Protein AF-A0A7W1GS05-F1 (afdb_monomer_lite)

Foldseek 3Di:
DPDPVVVLVVLLVCLVPDQLQRLLQCLQVDDLVSVLSSQLSLVPDDVVRSLSNLLSNLNSHPDLQSLLSNLQRDALVSLLSVLVCVLVVSHPLVSNQSSLNNHDLVSVLVNLLVDDPSSLVSLLVCQAPDSSVVSLVVLLVVLVVLVVVLVVLLVVLLVVLVPDDLAPDAPVVVVVSVVSLVVSLVSLVSLLSSLVSSLSSNVSYPCPVSNVSSVCSNVSSVCCNPAASRDLQDPVGDTHHSNNSNLCSLQCLQAPPDPPPPPDDRFDQAAFVLSVVVSQVQDALVSLVVLCLCVVDDDPCSLFDDPVPDDPVVRVVSNVVSVVSSLVSCVLLQNGGNNSCSVLVPRHSNHSSVSCVVVVVSSD

Secondary structure (DSSP, 8-state):
---HHHHHHHHHHHHHHS-HHHHHHHGGGS-HHHHHHHHHHGGGS-HHHHHHHHHHHHHH---HHHHHHHHTT--HHHHHHHHHHHHTTSS-GGGHHHHHHHS-HHHHHHHHHH--HHHHHHHHHHTTSHHHHHHHHHHHHHHHHHHHHHHHHHHHHHHHHHT--TTT--HHHHHHHHHHHHHHHHHHHHHHHHHHHHHHHHTTSS-HHHHHHHHHHHHHHHHIIIIII--SS-TTS---HHHHHHHHHHHTTTS-S-TTSTT-PPPPTTSBHHHHHHTTT--SHHHHHHTTS-TT--SSGGGS--TTTS-HHHHHHHHHHHHHHHHHHHHHTT--BHHHHHHTT--SHHHHHHHHHHTGGGG-

pLDDT: mean 89.29, std 9.9, range [38.06, 97.06]

Radius of gyration: 33.0 Å; chains: 1; bounding box: 77×41×94 Å

Structure (mmCIF, N/CA/C/O backbone):
data_AF-A0A7W1GS05-F1
#
_entry.id   AF-A0A7W1GS05-F1
#
loop_
_atom_site.group_PDB
_atom_site.id
_atom_site.type_symbol
_atom_site.label_atom_id
_atom_site.label_alt_id
_atom_site.label_comp_id
_atom_site.label_asym_id
_atom_site.label_entity_id
_atom_site.label_seq_id
_atom_site.pdbx_PDB_ins_code
_atom_site.Cartn_x
_atom_site.Cartn_y
_atom_site.Cartn_z
_atom_site.occupancy
_atom_site.B_iso_or_equiv
_atom_site.auth_seq_id
_atom_site.auth_comp_id
_atom_site.auth_asym_id
_atom_site.auth_atom_id
_atom_site.pdbx_PDB_model_num
ATOM 1 N N . MET A 1 1 ? -42.941 -26.311 16.445 1.00 40.88 1 MET A N 1
ATOM 2 C CA . MET A 1 1 ? -41.683 -25.704 15.972 1.00 40.88 1 MET A CA 1
ATOM 3 C C . MET A 1 1 ? -42.074 -24.434 15.251 1.00 40.88 1 MET A C 1
ATOM 5 O O . MET A 1 1 ? -42.682 -24.539 14.197 1.00 40.88 1 MET A O 1
ATOM 9 N N . LEU A 1 2 ? -41.873 -23.274 15.877 1.00 38.06 2 LEU A N 1
ATOM 10 C CA . LEU A 1 2 ? -41.990 -21.992 15.179 1.00 38.06 2 LEU A CA 1
ATOM 11 C C . LEU A 1 2 ? -40.810 -21.898 14.209 1.00 38.06 2 LEU A C 1
ATOM 13 O O . LEU A 1 2 ? -39.684 -22.236 14.575 1.00 38.06 2 LEU A O 1
ATOM 17 N N . ASP A 1 3 ? -41.105 -21.546 12.965 1.00 44.34 3 ASP A N 1
ATOM 18 C CA . ASP A 1 3 ? -40.141 -21.469 11.877 1.00 44.34 3 ASP A CA 1
ATOM 19 C C . ASP A 1 3 ? -39.199 -20.281 12.140 1.00 44.34 3 ASP A C 1
ATOM 21 O O . ASP A 1 3 ? -39.627 -19.126 12.179 1.00 44.34 3 ASP A O 1
ATOM 25 N N . PHE A 1 4 ? -37.917 -20.562 12.394 1.00 46.78 4 PHE A N 1
ATOM 26 C CA . PHE A 1 4 ? -36.903 -19.552 12.730 1.00 46.78 4 PHE A CA 1
ATOM 27 C C . PHE A 1 4 ? -36.792 -18.453 11.658 1.00 46.78 4 PHE A C 1
ATOM 29 O O . PHE A 1 4 ? -36.410 -17.329 11.975 1.00 46.78 4 PHE A O 1
ATOM 36 N N . SER A 1 5 ? -37.158 -18.755 10.408 1.00 59.12 5 SER A N 1
ATOM 37 C CA . SER A 1 5 ? -37.198 -17.774 9.320 1.00 59.12 5 SER A CA 1
ATOM 38 C C . SER A 1 5 ? -38.282 -16.708 9.543 1.00 59.12 5 SER A C 1
ATOM 40 O O . SER A 1 5 ? -37.992 -15.514 9.488 1.00 59.12 5 SER A O 1
ATOM 42 N N . THR A 1 6 ? -39.496 -17.120 9.923 1.00 60.94 6 THR A N 1
ATOM 43 C CA . THR A 1 6 ? -40.622 -16.208 10.197 1.00 60.94 6 THR A CA 1
ATOM 44 C C . THR A 1 6 ? -40.408 -15.322 11.429 1.00 60.94 6 THR A C 1
ATOM 46 O O . THR A 1 6 ? -40.732 -14.137 11.390 1.00 60.94 6 THR A O 1
ATOM 49 N N . MET A 1 7 ? -39.779 -15.836 12.498 1.00 60.41 7 MET A N 1
ATOM 50 C CA . MET A 1 7 ? -39.444 -15.018 13.679 1.00 60.41 7 MET A CA 1
ATOM 51 C C . MET A 1 7 ? -38.427 -13.911 13.364 1.00 60.41 7 MET A C 1
ATOM 53 O O . MET A 1 7 ? -38.485 -12.831 13.960 1.00 60.41 7 MET A O 1
ATOM 57 N N . ASN A 1 8 ? -37.505 -14.159 12.430 1.00 76.94 8 ASN A N 1
ATOM 58 C CA . ASN A 1 8 ? -36.523 -13.163 12.013 1.00 76.94 8 ASN A CA 1
ATOM 59 C C . ASN A 1 8 ? -37.187 -12.025 11.228 1.00 76.94 8 ASN A C 1
ATOM 61 O O . ASN A 1 8 ? -36.912 -10.860 11.510 1.00 76.94 8 ASN A O 1
ATOM 65 N N . GLU A 1 9 ? -38.102 -12.342 10.309 1.00 79.69 9 GLU A N 1
ATOM 66 C CA . GLU A 1 9 ? -38.838 -11.339 9.529 1.00 79.69 9 GLU A CA 1
ATOM 67 C C . GLU A 1 9 ? -39.747 -10.470 10.409 1.00 79.69 9 GLU A C 1
ATOM 69 O O . GLU A 1 9 ? -39.720 -9.243 10.302 1.00 79.69 9 GLU A O 1
ATOM 74 N N . GLU A 1 10 ? -40.504 -11.070 11.332 1.00 82.75 10 GLU A N 1
ATOM 75 C CA . GLU A 1 10 ? -41.378 -10.321 12.247 1.00 82.75 10 GLU A CA 1
ATOM 76 C C . GLU A 1 10 ? -40.585 -9.367 13.148 1.00 82.75 10 GLU A C 1
ATOM 78 O O . GLU A 1 10 ? -40.978 -8.212 13.343 1.00 82.75 10 GLU A O 1
ATOM 83 N N . THR A 1 11 ? -39.430 -9.819 13.644 1.00 82.31 11 THR A N 1
ATOM 84 C CA . THR A 1 11 ? -38.542 -8.998 14.475 1.00 82.31 11 THR A CA 1
ATOM 85 C C . THR A 1 11 ? -37.950 -7.842 13.665 1.00 82.31 11 THR A C 1
ATOM 87 O O . THR A 1 11 ? -37.976 -6.699 14.117 1.00 82.31 11 THR A O 1
ATOM 90 N N . GLN A 1 12 ? -37.486 -8.086 12.435 1.00 81.25 12 GLN A N 1
ATOM 91 C CA . GLN A 1 12 ? -36.992 -7.019 11.556 1.00 81.25 12 GLN A CA 1
ATOM 92 C C . GLN A 1 12 ? -38.078 -5.982 11.243 1.00 81.25 12 GLN A C 1
ATOM 94 O O . GLN A 1 12 ? -37.839 -4.777 11.338 1.00 81.25 12 GLN A O 1
ATOM 99 N N . ILE A 1 13 ? -39.295 -6.434 10.923 1.00 83.44 13 ILE A N 1
ATOM 100 C CA . ILE A 1 13 ? -40.441 -5.553 10.668 1.00 83.44 13 ILE A CA 1
ATOM 101 C C . ILE A 1 13 ? -40.753 -4.705 11.905 1.00 83.44 13 ILE A C 1
ATOM 103 O O . ILE A 1 13 ? -41.024 -3.509 11.772 1.00 83.44 13 ILE A O 1
ATOM 107 N N . PHE A 1 14 ? -40.695 -5.296 13.100 1.00 86.38 14 PHE A N 1
ATOM 108 C CA . PHE A 1 14 ? -40.904 -4.579 14.352 1.00 86.38 14 PHE A CA 1
ATOM 109 C C . PHE A 1 14 ? -39.859 -3.473 14.566 1.00 86.38 14 PHE A C 1
ATOM 111 O O . PHE A 1 14 ? -40.243 -2.326 14.802 1.00 86.38 14 PHE A O 1
ATOM 118 N N . PHE A 1 15 ? -38.560 -3.763 14.431 1.00 84.62 15 PHE A N 1
ATOM 119 C CA . PHE A 1 15 ? -37.498 -2.758 14.602 1.00 84.62 15 PHE A CA 1
ATOM 120 C C . PHE A 1 15 ? -37.576 -1.639 13.551 1.00 84.62 15 PHE A C 1
ATOM 122 O O . PHE A 1 15 ? -37.374 -0.462 13.864 1.00 84.62 15 PHE A O 1
ATOM 129 N N . ASN A 1 16 ? -37.959 -1.975 12.318 1.00 83.00 16 ASN A N 1
ATOM 130 C CA . ASN A 1 16 ? -38.135 -0.992 11.251 1.00 83.00 16 ASN A CA 1
ATOM 131 C C . ASN A 1 16 ? -39.347 -0.078 11.483 1.00 83.00 16 ASN A C 1
ATOM 133 O O . ASN A 1 16 ? -39.275 1.107 11.180 1.00 83.00 16 ASN A O 1
ATOM 137 N N . LYS A 1 17 ? -40.443 -0.585 12.061 1.00 87.00 17 LYS A N 1
ATOM 138 C CA . LYS A 1 17 ? -41.665 0.205 12.305 1.00 87.00 17 LYS A CA 1
ATOM 139 C C . LYS A 1 17 ? -41.691 0.937 13.647 1.00 87.00 17 LYS A C 1
ATOM 141 O O . LYS A 1 17 ? -42.447 1.895 13.790 1.00 87.00 17 LYS A O 1
ATOM 146 N N . SER A 1 18 ? -40.917 0.482 14.627 1.00 89.06 18 SER A N 1
ATOM 147 C CA . SER A 1 18 ? -40.897 1.075 15.968 1.00 89.06 18 SER A CA 1
ATOM 148 C C . SER A 1 18 ? -40.191 2.427 15.975 1.00 89.06 18 SER A C 1
ATOM 150 O O . SER A 1 18 ? -39.240 2.635 15.225 1.00 89.06 18 SER A O 1
ATOM 152 N N . THR A 1 19 ? -40.618 3.343 16.843 1.00 91.19 19 THR A N 1
ATOM 153 C CA . THR A 1 19 ? -39.896 4.598 17.102 1.00 91.19 19 THR A CA 1
ATOM 154 C C . THR A 1 19 ? -38.741 4.377 18.081 1.00 91.19 19 THR A C 1
ATOM 156 O O . THR A 1 19 ? -38.748 3.416 18.854 1.00 91.19 19 THR A O 1
ATOM 159 N N . SER A 1 20 ? -37.763 5.287 18.110 1.00 91.38 20 SER A N 1
ATOM 160 C CA . SER A 1 20 ? -36.639 5.226 19.058 1.00 91.38 20 SER A CA 1
ATOM 161 C C . SER A 1 20 ? -37.114 5.143 20.518 1.00 91.38 20 SER A C 1
ATOM 163 O O . SER A 1 20 ? -36.639 4.309 21.281 1.00 91.38 20 SER A O 1
ATOM 165 N N . GLU A 1 21 ? -38.135 5.919 20.892 1.00 91.00 21 GLU A N 1
ATOM 166 C CA . GLU A 1 21 ? -38.727 5.883 22.239 1.00 91.00 21 GLU A CA 1
ATOM 167 C C . GLU A 1 21 ? -39.407 4.548 22.577 1.00 91.00 21 GLU A C 1
ATOM 169 O O . GLU A 1 21 ? -39.368 4.098 23.724 1.00 91.00 21 GLU A O 1
ATOM 174 N N . GLN A 1 22 ? -40.034 3.895 21.594 1.00 91.44 22 GLN A N 1
ATOM 175 C CA . GLN A 1 22 ? -40.614 2.564 21.791 1.00 91.44 22 GLN A CA 1
ATOM 176 C C . GLN A 1 22 ? -39.514 1.525 22.014 1.00 91.44 22 GLN A C 1
ATOM 178 O O . GLN A 1 22 ? -39.601 0.741 22.959 1.00 91.44 22 GLN A O 1
ATOM 183 N N . LEU A 1 23 ? -38.456 1.561 21.199 1.00 91.69 23 LEU A N 1
ATOM 184 C CA . LEU A 1 23 ? -37.320 0.649 21.335 1.00 91.69 23 LEU A CA 1
ATOM 185 C C . LEU A 1 23 ? -36.630 0.814 22.693 1.00 91.69 23 LEU A C 1
ATOM 187 O O . LEU A 1 23 ? -36.450 -0.179 23.394 1.00 91.69 23 LEU A O 1
ATOM 191 N N . LYS A 1 24 ? -36.358 2.053 23.121 1.00 91.81 24 LYS A N 1
ATOM 192 C CA . LYS A 1 24 ? -35.740 2.351 24.424 1.00 91.81 24 LYS A CA 1
ATOM 193 C C . LYS A 1 24 ? -36.482 1.716 25.601 1.00 91.81 24 LYS A C 1
ATOM 195 O O . LYS A 1 24 ? -35.854 1.233 26.534 1.00 91.81 24 LYS A O 1
ATOM 200 N N . LYS A 1 25 ? -37.818 1.701 25.567 1.00 90.81 25 LYS A N 1
ATOM 201 C CA . LYS A 1 25 ? -38.644 1.155 26.658 1.00 90.81 25 LYS A CA 1
ATOM 202 C C . LYS A 1 25 ? -38.772 -0.363 26.629 1.00 90.81 25 LYS A C 1
ATOM 204 O O . LYS A 1 25 ? -38.950 -0.970 27.678 1.00 90.81 25 LYS A O 1
ATOM 209 N N . MET A 1 26 ? -38.761 -0.969 25.444 1.00 89.50 26 MET A N 1
ATOM 210 C CA . MET A 1 26 ? -39.080 -2.390 25.291 1.00 89.50 26 MET A CA 1
ATOM 211 C C . MET A 1 26 ? -37.844 -3.287 25.343 1.00 89.50 26 MET A C 1
ATOM 213 O O . MET A 1 26 ? -37.953 -4.448 25.740 1.00 89.50 26 MET A O 1
ATOM 217 N N . VAL A 1 27 ? -36.674 -2.767 24.969 1.00 90.12 27 VAL A N 1
ATOM 218 C CA . VAL A 1 27 ? -35.481 -3.587 24.732 1.00 90.12 27 VAL A CA 1
ATOM 219 C C . VAL A 1 27 ? -34.939 -4.274 25.990 1.00 90.12 27 VAL A C 1
ATOM 221 O O . VAL A 1 27 ? -34.429 -5.385 25.895 1.00 90.12 27 VAL A O 1
ATOM 224 N N . SER A 1 28 ? -35.133 -3.688 27.176 1.00 86.44 28 SER A N 1
ATOM 225 C CA . SER A 1 28 ? -34.763 -4.301 28.463 1.00 86.44 28 SER A CA 1
ATOM 226 C C . SER A 1 28 ? -35.492 -5.623 28.729 1.00 86.44 28 SER A C 1
ATOM 228 O O . SER A 1 28 ? -34.970 -6.499 29.416 1.00 86.44 28 SER A O 1
ATOM 230 N N . SER A 1 29 ? -36.687 -5.787 28.155 1.00 87.62 29 SER A N 1
ATOM 231 C CA . SER A 1 29 ? -37.511 -6.996 28.268 1.00 87.62 29 SER A CA 1
ATOM 232 C C . SER A 1 29 ? -37.349 -7.971 27.096 1.00 87.62 29 SER A C 1
ATOM 234 O O . SER A 1 29 ? -37.923 -9.060 27.122 1.00 87.62 29 SER A O 1
ATOM 236 N N . MET A 1 30 ? -36.579 -7.603 26.065 1.00 88.88 30 MET A N 1
ATOM 237 C CA . MET A 1 30 ? -36.414 -8.425 24.866 1.00 88.88 30 MET A CA 1
ATOM 238 C C . MET A 1 30 ? -35.386 -9.548 25.071 1.00 88.88 30 MET A C 1
ATOM 240 O O . MET A 1 30 ? -34.335 -9.337 25.684 1.00 88.88 30 MET A O 1
ATOM 244 N N . PRO A 1 31 ? -35.633 -10.747 24.510 1.00 88.81 31 PRO A N 1
ATOM 245 C CA . PRO A 1 31 ? -34.625 -11.792 24.413 1.00 88.81 31 PRO A CA 1
ATOM 246 C C . PRO A 1 31 ? -33.395 -11.323 23.617 1.00 88.81 31 PRO A C 1
ATOM 248 O O . PRO A 1 31 ? -33.559 -10.651 22.594 1.00 88.81 31 PRO A O 1
ATOM 251 N N . PRO A 1 32 ? -32.171 -11.740 23.994 1.00 86.50 32 PRO A N 1
ATOM 252 C CA . PRO A 1 32 ? -30.946 -11.296 23.326 1.00 86.50 32 PRO A CA 1
ATOM 253 C C . PRO A 1 32 ? -30.916 -11.544 21.808 1.00 86.50 32 PRO A C 1
ATOM 255 O O . PRO A 1 32 ? -30.428 -10.701 21.059 1.00 86.50 32 PRO A O 1
ATOM 258 N N . GLU A 1 33 ? -31.493 -12.655 21.337 1.00 87.44 33 GLU A N 1
ATOM 259 C CA . GLU A 1 33 ? -31.570 -12.965 19.901 1.00 87.44 33 GLU A CA 1
ATOM 260 C C . GLU A 1 33 ? -32.439 -11.969 19.117 1.00 87.44 33 GLU A C 1
ATOM 262 O O . GLU A 1 33 ? -32.110 -11.632 17.983 1.00 87.44 33 GLU A O 1
ATOM 267 N N . GLN A 1 34 ? -33.512 -11.436 19.714 1.00 89.44 34 GLN A N 1
ATOM 268 C CA . GLN A 1 34 ? -34.347 -10.429 19.047 1.00 89.44 34 GLN A CA 1
ATOM 269 C C . GLN A 1 34 ? -33.612 -9.095 18.916 1.00 89.44 34 GLN A C 1
ATOM 271 O O . GLN A 1 34 ? -33.684 -8.447 17.872 1.00 89.44 34 GLN A O 1
ATOM 276 N N . ILE A 1 35 ? -32.860 -8.713 19.952 1.00 88.94 35 ILE A N 1
ATOM 277 C CA . ILE A 1 35 ? -32.065 -7.483 19.935 1.00 88.94 35 ILE A CA 1
ATOM 278 C C . ILE A 1 35 ? -30.970 -7.583 18.872 1.00 88.94 35 ILE A C 1
ATOM 280 O O . ILE A 1 35 ? -30.805 -6.663 18.078 1.00 88.94 35 ILE A O 1
ATOM 284 N N . LYS A 1 36 ? -30.287 -8.730 18.786 1.00 89.19 36 LYS A N 1
ATOM 285 C CA . LYS A 1 36 ? -29.311 -9.025 17.730 1.00 89.19 36 LYS A CA 1
ATOM 286 C C . LYS A 1 36 ? -29.896 -8.832 16.329 1.00 89.19 36 LYS A C 1
ATOM 288 O O . LYS A 1 36 ? -29.298 -8.132 15.517 1.00 89.19 36 LYS A O 1
ATOM 293 N N . ILE A 1 37 ? -31.056 -9.431 16.043 1.00 87.69 37 ILE A N 1
ATOM 294 C CA . ILE A 1 37 ? -31.722 -9.287 14.737 1.00 87.69 37 ILE A CA 1
ATOM 295 C C . ILE A 1 37 ? -32.024 -7.811 14.451 1.00 87.69 37 ILE A C 1
ATOM 297 O O . ILE A 1 37 ? -31.797 -7.348 13.334 1.00 87.69 37 ILE A O 1
ATOM 301 N N . GLY A 1 38 ? -32.477 -7.069 15.464 1.00 87.19 38 GLY A N 1
ATOM 302 C CA . GLY A 1 38 ? -32.697 -5.629 15.378 1.00 87.19 38 GLY A CA 1
ATOM 303 C C . GLY A 1 38 ? -31.430 -4.849 15.023 1.00 87.19 38 GLY A C 1
ATOM 304 O O . GLY A 1 38 ? -31.442 -4.075 14.072 1.00 87.19 38 GLY A O 1
ATOM 305 N N . ILE A 1 39 ? -30.320 -5.089 15.725 1.00 89.50 39 ILE A N 1
ATOM 306 C CA . ILE A 1 39 ? -29.030 -4.420 15.478 1.00 89.50 39 ILE A CA 1
ATOM 307 C C . ILE A 1 39 ? -28.526 -4.675 14.054 1.00 89.50 39 ILE A C 1
ATOM 309 O O . ILE A 1 39 ? -28.093 -3.738 13.383 1.00 89.50 39 ILE A O 1
ATOM 313 N N . ILE A 1 40 ? -28.639 -5.913 13.566 1.00 87.38 40 ILE A N 1
ATOM 314 C CA . ILE A 1 40 ? -28.261 -6.271 12.191 1.00 87.38 40 ILE A CA 1
ATOM 315 C C . ILE A 1 40 ? -29.180 -5.571 11.179 1.00 87.38 40 ILE A C 1
ATOM 317 O O . ILE A 1 40 ? -28.709 -5.059 10.167 1.00 87.38 40 ILE A O 1
ATOM 321 N N . ALA A 1 41 ? -30.486 -5.486 11.450 1.00 85.88 41 ALA A N 1
ATOM 322 C CA . ALA A 1 41 ? -31.434 -4.810 10.563 1.00 85.88 41 ALA A CA 1
ATOM 323 C C . ALA A 1 41 ? -31.114 -3.315 10.386 1.00 85.88 41 ALA A C 1
ATOM 325 O O . ALA A 1 41 ? -31.240 -2.783 9.282 1.00 85.88 41 ALA A O 1
ATOM 326 N N . LEU A 1 42 ? -30.640 -2.655 11.448 1.00 86.88 42 LEU A N 1
ATOM 327 C CA . LEU A 1 42 ? -30.260 -1.239 11.421 1.00 86.88 42 LEU A CA 1
ATOM 328 C C . LEU A 1 42 ? -29.011 -0.948 10.571 1.00 86.88 42 LEU A C 1
ATOM 330 O O . LEU A 1 42 ? -28.758 0.212 10.264 1.00 86.88 42 LEU A O 1
ATOM 334 N N . GLN A 1 43 ? -28.245 -1.961 10.154 1.00 84.19 43 GLN A N 1
ATOM 335 C CA . GLN A 1 43 ? -27.077 -1.763 9.281 1.00 84.19 43 GLN A CA 1
ATOM 336 C C . GLN A 1 43 ? -27.467 -1.342 7.858 1.00 84.19 43 GLN A C 1
ATOM 338 O O . GLN A 1 43 ? -26.698 -0.658 7.191 1.00 84.19 43 GLN A O 1
ATOM 343 N N . ASN A 1 44 ? -28.664 -1.726 7.401 1.00 76.12 44 ASN A N 1
ATOM 344 C CA . ASN A 1 44 ? -29.125 -1.521 6.023 1.00 76.12 44 ASN A CA 1
ATOM 345 C C . ASN A 1 44 ? -30.229 -0.452 5.902 1.00 76.12 44 ASN A C 1
ATOM 347 O O . ASN A 1 44 ? -30.821 -0.288 4.834 1.00 76.12 44 ASN A O 1
ATOM 351 N N . GLY A 1 45 ? -30.564 0.228 7.002 1.00 73.12 45 GLY A N 1
ATOM 352 C CA . GLY A 1 45 ? -31.662 1.192 7.066 1.00 73.12 45 GLY A CA 1
ATOM 353 C C . GLY A 1 45 ? -31.281 2.610 6.626 1.00 73.12 45 GLY A C 1
ATOM 354 O O . GLY A 1 45 ? -30.145 2.904 6.261 1.00 73.12 45 GLY A O 1
ATOM 355 N N . ASN A 1 46 ? -32.248 3.532 6.696 1.00 81.38 46 ASN A N 1
ATOM 356 C CA . ASN A 1 46 ? -31.974 4.965 6.555 1.00 81.38 46 ASN A CA 1
ATOM 357 C C . ASN A 1 46 ? -31.001 5.410 7.660 1.00 81.38 46 ASN A C 1
ATOM 359 O O . ASN A 1 46 ? -31.269 5.150 8.833 1.00 81.38 46 ASN A O 1
ATOM 363 N N . ILE A 1 47 ? -29.908 6.088 7.295 1.00 82.62 47 ILE A N 1
ATOM 364 C CA . ILE A 1 47 ? -28.802 6.427 8.206 1.00 82.62 47 ILE A CA 1
ATOM 365 C C . ILE A 1 47 ? -29.292 7.172 9.459 1.00 82.62 47 ILE A C 1
ATOM 367 O O . ILE A 1 47 ? -29.032 6.724 10.570 1.00 82.62 47 ILE A O 1
ATOM 371 N N . GLN A 1 48 ? -30.052 8.263 9.312 1.00 85.38 48 GLN A N 1
ATOM 372 C CA . GLN A 1 48 ? -30.469 9.090 10.458 1.00 85.38 48 GLN A CA 1
ATOM 373 C C . GLN A 1 48 ? -31.409 8.347 11.413 1.00 85.38 48 GLN A C 1
ATOM 375 O O . GLN A 1 48 ? -31.262 8.411 12.639 1.00 85.38 48 GLN A O 1
ATOM 380 N N . GLU A 1 49 ? -32.384 7.636 10.849 1.00 87.06 49 GLU A N 1
ATOM 381 C CA . GLU A 1 49 ? -33.346 6.867 11.633 1.00 87.06 49 GLU A CA 1
ATOM 382 C C . GLU A 1 49 ? -32.657 5.693 12.339 1.00 87.06 49 GLU A C 1
ATOM 384 O O . GLU A 1 49 ? -32.896 5.453 13.523 1.00 87.06 49 GLU A O 1
ATOM 389 N N . SER A 1 50 ? -31.749 5.007 11.643 1.00 89.06 50 SER A N 1
ATOM 390 C CA . SER A 1 50 ? -31.021 3.855 12.178 1.00 89.06 50 SER A CA 1
ATOM 391 C C . SER A 1 50 ? -30.079 4.253 13.309 1.00 89.06 50 SER A C 1
ATOM 393 O O . SER A 1 50 ? -30.056 3.574 14.334 1.00 89.06 50 SER A O 1
ATOM 395 N N . THR A 1 51 ? -29.389 5.390 13.182 1.00 91.00 51 THR A N 1
ATOM 396 C CA . THR A 1 51 ? -28.566 5.971 14.253 1.00 91.00 51 THR A CA 1
ATOM 397 C C . THR A 1 51 ? -29.397 6.247 15.503 1.00 91.00 51 THR A C 1
ATOM 399 O O . THR A 1 51 ? -29.061 5.790 16.595 1.00 91.00 51 THR A O 1
ATOM 402 N N . SER A 1 52 ? -30.533 6.930 15.346 1.00 91.69 52 SER A N 1
ATOM 403 C CA . SER A 1 52 ? -31.406 7.273 16.475 1.00 91.69 52 SER A CA 1
ATOM 404 C C . SER A 1 52 ? -31.970 6.029 17.172 1.00 91.69 52 SER A C 1
ATOM 406 O O . SER A 1 52 ? -32.101 6.003 18.396 1.00 91.69 52 SER A O 1
ATOM 408 N N . LYS A 1 53 ? -32.292 4.981 16.404 1.00 93.56 53 LYS A N 1
ATOM 409 C CA . LYS A 1 53 ? -32.765 3.694 16.932 1.00 93.56 53 LYS A CA 1
ATOM 410 C C . LYS A 1 53 ? -31.662 2.925 17.651 1.00 93.56 53 LYS A C 1
ATOM 412 O O . LYS A 1 53 ? -31.918 2.392 18.726 1.00 93.56 53 LYS A O 1
ATOM 417 N N . LEU A 1 54 ? -30.451 2.899 17.098 1.00 94.44 54 LEU A N 1
ATOM 418 C CA . LEU A 1 54 ? -29.291 2.251 17.708 1.00 94.44 54 LEU A CA 1
ATOM 419 C C . LEU A 1 54 ? -28.969 2.866 19.077 1.00 94.44 54 LEU A C 1
ATOM 421 O O . LEU A 1 54 ? -28.866 2.141 20.065 1.00 94.44 54 LEU A O 1
ATOM 425 N N . ILE A 1 55 ? -28.898 4.199 19.152 1.00 94.44 55 ILE A N 1
ATOM 426 C CA . ILE A 1 55 ? -28.664 4.932 20.406 1.00 94.44 55 ILE A CA 1
ATOM 427 C C . ILE A 1 55 ? -29.743 4.585 21.438 1.00 94.44 55 ILE A C 1
ATOM 429 O O . ILE A 1 55 ? -29.436 4.249 22.583 1.00 94.44 55 ILE A O 1
ATOM 433 N N . ALA A 1 56 ? -31.012 4.608 21.027 1.00 93.50 56 ALA A N 1
ATOM 434 C CA . ALA A 1 56 ? -32.133 4.302 21.906 1.00 93.50 56 ALA A CA 1
ATOM 435 C C . ALA A 1 56 ? -32.127 2.855 22.422 1.00 93.50 56 ALA A C 1
ATOM 437 O O . ALA A 1 56 ? -32.454 2.626 23.587 1.00 93.50 56 ALA A O 1
ATOM 438 N N . ILE A 1 57 ? -31.723 1.890 21.588 1.00 93.75 57 ILE A N 1
ATOM 439 C CA . ILE A 1 57 ? -31.527 0.496 22.000 1.00 93.75 57 ILE A CA 1
ATOM 440 C C . ILE A 1 57 ? -30.466 0.420 23.099 1.00 93.75 57 ILE A C 1
ATOM 442 O O . ILE A 1 57 ? -30.743 -0.122 24.162 1.00 93.75 57 ILE A O 1
ATOM 446 N N . ILE A 1 58 ? -29.280 0.998 22.894 1.00 94.81 58 ILE A N 1
ATOM 447 C CA . ILE A 1 58 ? -28.199 0.923 23.889 1.00 94.81 58 ILE A CA 1
ATOM 448 C C . ILE A 1 58 ? -28.582 1.621 25.199 1.00 94.81 58 ILE A C 1
ATOM 450 O O . ILE A 1 58 ? -28.345 1.077 26.278 1.00 94.81 58 ILE A O 1
ATOM 454 N N . GLN A 1 59 ? -29.235 2.784 25.127 1.00 93.50 59 GLN A N 1
ATOM 455 C CA . GLN A 1 59 ? -29.742 3.479 26.313 1.00 93.50 59 GLN A CA 1
ATOM 456 C C . GLN A 1 59 ? -30.789 2.667 27.089 1.00 93.50 59 GLN A C 1
ATOM 458 O O . GLN A 1 59 ? -30.879 2.798 28.307 1.00 93.50 59 GLN A O 1
ATOM 463 N N . GLY A 1 60 ? -31.617 1.887 26.389 1.00 92.00 60 GLY A N 1
ATOM 464 C CA . GLY A 1 60 ? -32.710 1.120 26.984 1.00 92.00 60 GLY A CA 1
ATOM 465 C C . GLY A 1 60 ? -32.268 -0.146 27.719 1.00 92.00 60 GLY A C 1
ATOM 466 O O . GLY A 1 60 ? -33.063 -0.737 28.447 1.00 92.00 60 GLY A O 1
ATOM 467 N N . ILE A 1 61 ? -31.020 -0.584 27.540 1.00 92.56 61 ILE A N 1
ATOM 468 C CA . ILE A 1 61 ? -30.510 -1.811 28.155 1.00 92.56 61 ILE A CA 1
ATOM 469 C C . ILE A 1 61 ? -29.836 -1.481 29.475 1.00 92.56 61 ILE A C 1
ATOM 471 O O . ILE A 1 61 ? -28.814 -0.800 29.520 1.00 92.56 61 ILE A O 1
ATOM 475 N N . GLU A 1 62 ? -30.361 -2.027 30.564 1.00 89.31 62 GLU A N 1
ATOM 476 C CA . GLU A 1 62 ? -29.799 -1.834 31.903 1.00 89.31 62 GLU A CA 1
ATOM 477 C C . GLU A 1 62 ? -28.705 -2.862 32.232 1.00 89.31 62 GLU A C 1
ATOM 479 O O . GLU A 1 62 ? -27.770 -2.553 32.964 1.00 89.31 62 GLU A O 1
ATOM 484 N N . ASN A 1 63 ? -28.778 -4.067 31.659 1.00 91.19 63 ASN A N 1
ATOM 485 C CA . ASN A 1 63 ? -27.882 -5.177 31.982 1.00 91.19 63 ASN A CA 1
ATOM 486 C C . ASN A 1 63 ? -26.590 -5.164 31.140 1.00 91.19 63 ASN A C 1
ATOM 488 O O . ASN A 1 63 ? -26.634 -5.340 29.922 1.00 91.19 63 ASN A O 1
ATOM 492 N N . ASN A 1 64 ? -25.430 -5.076 31.799 1.00 92.50 64 ASN A N 1
ATOM 493 C CA . ASN A 1 64 ? -24.112 -5.100 31.149 1.00 92.50 64 ASN A CA 1
ATOM 494 C C . ASN A 1 64 ? -23.849 -6.359 30.311 1.00 92.50 64 ASN A C 1
ATOM 496 O O . ASN A 1 64 ? -23.238 -6.260 29.254 1.00 92.50 64 ASN A O 1
ATOM 500 N N . SER A 1 65 ? -24.359 -7.525 30.715 1.00 92.19 65 SER A N 1
ATOM 501 C CA . SER A 1 65 ? -24.203 -8.765 29.941 1.00 92.19 65 SER A CA 1
ATOM 502 C C . SER A 1 65 ? -24.974 -8.725 28.616 1.00 92.19 65 SER A C 1
ATOM 504 O O . SER A 1 65 ? -24.515 -9.259 27.608 1.00 92.19 65 SER A O 1
ATOM 506 N N . GLN A 1 66 ? -26.130 -8.052 28.580 1.00 91.44 66 GLN A N 1
ATOM 507 C CA . GLN A 1 66 ? -26.858 -7.841 27.326 1.00 91.44 66 GLN A CA 1
ATOM 508 C C . GLN A 1 66 ? -26.120 -6.853 26.414 1.00 91.44 66 GLN A C 1
ATOM 510 O O . GLN A 1 66 ? -26.082 -7.070 25.204 1.00 91.44 66 GLN A O 1
ATOM 515 N N . ILE A 1 67 ? -25.505 -5.813 26.985 1.00 93.81 67 ILE A N 1
ATOM 516 C CA . ILE A 1 67 ? -24.696 -4.835 26.243 1.00 93.81 67 ILE A CA 1
ATOM 517 C C . ILE A 1 67 ? -23.468 -5.509 25.627 1.00 93.81 67 ILE A C 1
ATOM 519 O O . ILE A 1 67 ? -23.220 -5.350 24.434 1.00 93.81 67 ILE A O 1
ATOM 523 N N . GLU A 1 68 ? -22.756 -6.327 26.402 1.00 94.88 68 GLU A N 1
ATOM 524 C CA . GLU A 1 68 ? -21.644 -7.137 25.899 1.00 94.88 68 GLU A CA 1
ATOM 525 C C . GLU A 1 68 ? -22.092 -8.031 24.738 1.00 94.88 68 GLU A C 1
ATOM 527 O O . GLU A 1 68 ? -21.456 -8.065 23.686 1.00 94.88 68 GLU A O 1
ATOM 532 N N . ASN A 1 69 ? -23.224 -8.726 24.878 1.00 92.00 69 ASN A N 1
ATOM 533 C CA . ASN A 1 69 ? -23.708 -9.584 23.802 1.00 92.00 69 ASN A CA 1
ATOM 534 C C . ASN A 1 69 ? -24.028 -8.795 22.521 1.00 92.00 69 ASN A C 1
ATOM 536 O O . ASN A 1 69 ? -23.838 -9.314 21.428 1.00 92.00 69 ASN A O 1
ATOM 540 N N . ILE A 1 70 ? -24.480 -7.544 22.635 1.00 92.44 70 ILE A N 1
ATOM 541 C CA . ILE A 1 70 ? -24.714 -6.671 21.476 1.00 92.44 70 ILE A CA 1
ATOM 542 C C . ILE A 1 70 ? -23.409 -6.222 20.836 1.00 92.44 70 ILE A C 1
ATOM 544 O O . ILE A 1 70 ? -23.336 -6.214 19.608 1.00 92.44 70 ILE A O 1
ATOM 548 N N . GLY A 1 71 ? -22.384 -5.916 21.638 1.00 93.75 71 GLY A N 1
ATOM 549 C CA . GLY A 1 71 ? -21.052 -5.548 21.149 1.00 93.75 71 GLY A CA 1
ATOM 550 C C . GLY A 1 71 ? -20.517 -6.525 20.096 1.00 93.75 71 GLY A C 1
ATOM 551 O O . GLY A 1 71 ? -19.944 -6.100 19.096 1.00 93.75 71 GLY A O 1
ATOM 552 N N . ARG A 1 72 ? -20.827 -7.821 20.242 1.00 94.50 72 ARG A N 1
ATOM 553 C CA . ARG A 1 72 ? -20.429 -8.906 19.321 1.00 94.50 72 ARG A CA 1
ATOM 554 C C . ARG A 1 72 ? -20.986 -8.784 17.903 1.00 94.50 72 ARG A C 1
ATOM 556 O O . ARG A 1 72 ? -20.459 -9.416 16.993 1.00 94.50 72 ARG A O 1
ATOM 563 N N . TYR A 1 73 ? -22.063 -8.024 17.718 1.00 92.81 73 TYR A N 1
ATOM 564 C CA . TYR A 1 73 ? -22.787 -7.909 16.447 1.00 92.81 73 TYR A CA 1
ATOM 565 C C . TYR A 1 73 ? -22.726 -6.508 15.839 1.00 92.81 73 TYR A C 1
ATOM 567 O O . TYR A 1 73 ? -23.308 -6.283 14.776 1.00 92.81 73 TYR A O 1
ATOM 575 N N . LEU A 1 74 ? -22.048 -5.569 16.501 1.00 94.12 74 LEU A N 1
ATOM 576 C CA . LEU A 1 74 ? -21.864 -4.232 15.962 1.00 94.12 74 LEU A CA 1
ATOM 577 C C . LEU A 1 74 ? -20.917 -4.271 14.764 1.00 94.12 74 LEU A C 1
ATOM 579 O O . LEU A 1 74 ? -19.863 -4.911 14.801 1.00 94.12 74 LEU A O 1
ATOM 583 N N . SER A 1 75 ? -21.286 -3.542 13.712 1.00 93.94 75 SER A N 1
ATOM 584 C CA . SER A 1 75 ? -20.313 -3.130 12.708 1.00 93.94 75 SER A CA 1
ATOM 585 C C . SER A 1 75 ? -19.429 -2.007 13.252 1.00 93.94 75 SER A C 1
ATOM 587 O O . SER A 1 75 ? -19.764 -1.329 14.225 1.00 93.94 75 SER A O 1
ATOM 589 N N . ASP A 1 76 ? -18.306 -1.783 12.588 1.00 94.75 76 ASP A N 1
ATOM 590 C CA . ASP A 1 76 ? -17.381 -0.687 12.863 1.00 94.75 76 ASP A CA 1
ATOM 591 C C . ASP A 1 76 ? -18.077 0.679 12.781 1.00 94.75 76 ASP A C 1
ATOM 593 O O . ASP A 1 76 ? -17.961 1.491 13.695 1.00 94.75 76 ASP A O 1
ATOM 597 N N . ASN A 1 77 ? -18.904 0.893 11.754 1.00 94.19 77 ASN A N 1
ATOM 598 C CA . ASN A 1 77 ? -19.698 2.117 11.619 1.00 94.19 77 ASN A CA 1
ATOM 599 C C . ASN A 1 77 ? -20.708 2.287 12.764 1.00 94.19 77 ASN A C 1
ATOM 601 O O . ASN A 1 77 ? -20.896 3.393 13.263 1.00 94.19 77 ASN A O 1
ATOM 605 N N . GLN A 1 78 ? -21.364 1.204 13.196 1.00 94.88 78 GLN A N 1
ATOM 606 C CA . GLN A 1 78 ? -22.300 1.267 14.321 1.00 94.88 78 GLN A CA 1
ATOM 607 C C . GLN A 1 78 ? -21.580 1.594 15.628 1.00 94.88 78 GLN A C 1
ATOM 609 O O . GLN A 1 78 ? -22.099 2.368 16.425 1.00 94.88 78 GLN A O 1
ATOM 614 N N . PHE A 1 79 ? -20.388 1.040 15.847 1.00 96.19 79 PHE A N 1
ATOM 615 C CA . PHE A 1 79 ? -19.602 1.357 17.032 1.00 96.19 79 PHE A CA 1
ATOM 616 C C . PHE A 1 79 ? -19.109 2.813 17.024 1.00 96.19 79 PHE A C 1
ATOM 618 O O . PHE A 1 79 ? -19.225 3.484 18.044 1.00 96.19 79 PHE A O 1
ATOM 625 N N . LEU A 1 80 ? -18.665 3.340 15.876 1.00 95.12 80 LEU A N 1
ATOM 626 C CA . LEU A 1 80 ? -18.310 4.761 15.723 1.00 95.12 80 LEU A CA 1
ATOM 627 C C . LEU A 1 80 ? -19.496 5.691 16.023 1.00 95.12 80 LEU A C 1
ATOM 629 O O . LEU A 1 80 ? -19.343 6.665 16.749 1.00 95.12 80 LEU A O 1
ATOM 633 N N . ILE A 1 81 ? -20.704 5.351 15.558 1.00 94.44 81 ILE A N 1
ATOM 634 C CA . ILE A 1 81 ? -21.929 6.095 15.904 1.00 94.44 81 ILE A CA 1
ATOM 635 C C . ILE A 1 81 ? -22.156 6.122 17.425 1.00 94.44 81 ILE A C 1
ATOM 637 O O . ILE A 1 81 ? -22.602 7.130 17.974 1.00 94.44 81 ILE A O 1
ATOM 641 N N . LEU A 1 82 ? -21.880 5.015 18.121 1.00 95.19 82 LEU A N 1
ATOM 642 C CA . LEU A 1 82 ? -22.025 4.940 19.577 1.00 95.19 82 LEU A CA 1
ATOM 643 C C . LEU A 1 82 ? -20.952 5.752 20.311 1.00 95.19 82 LEU A C 1
ATOM 645 O O . LEU A 1 82 ? -21.268 6.334 21.349 1.00 95.19 82 LEU A O 1
ATOM 649 N N . LEU A 1 83 ? -19.729 5.828 19.776 1.00 94.44 83 LEU A N 1
ATOM 650 C CA . LEU A 1 83 ? -18.688 6.728 20.277 1.00 94.44 83 LEU A CA 1
ATOM 651 C C . LEU A 1 83 ? -19.126 8.185 20.120 1.00 94.44 83 LEU A C 1
ATOM 653 O O . LEU A 1 83 ? -19.224 8.890 21.117 1.00 94.44 83 LEU A O 1
ATOM 657 N N . GLU A 1 84 ? -19.521 8.612 18.922 1.00 92.69 84 GLU A N 1
ATOM 658 C CA . GLU A 1 84 ? -20.027 9.971 18.689 1.00 92.69 84 GLU A CA 1
ATOM 659 C C . GLU A 1 84 ? -21.208 10.307 19.620 1.00 92.69 84 GLU A C 1
ATOM 661 O O . GLU A 1 84 ? -21.298 11.401 20.185 1.00 92.69 84 GLU A O 1
ATOM 666 N N . ALA A 1 85 ? -22.118 9.356 19.839 1.00 91.69 85 ALA A N 1
ATOM 667 C CA . ALA A 1 85 ? -23.223 9.538 20.769 1.00 91.69 85 ALA A CA 1
ATOM 668 C C . ALA A 1 85 ? -22.753 9.672 22.228 1.00 91.69 85 ALA A C 1
ATOM 670 O O . ALA A 1 85 ? -23.325 10.471 22.967 1.00 91.69 85 ALA A O 1
ATOM 671 N N . ALA A 1 86 ? -21.725 8.932 22.648 1.00 91.31 86 ALA A N 1
ATOM 672 C CA . ALA A 1 86 ? -21.132 9.069 23.975 1.00 91.31 86 ALA A CA 1
ATOM 673 C C . ALA A 1 86 ? -20.399 10.410 24.151 1.00 91.31 86 ALA A C 1
ATOM 675 O O . ALA A 1 86 ? -20.523 11.020 25.207 1.00 91.31 86 ALA A O 1
ATOM 676 N N . PHE A 1 87 ? -19.714 10.913 23.116 1.00 90.00 87 PHE A N 1
ATOM 677 C CA . PHE A 1 87 ? -19.075 12.237 23.134 1.00 90.00 87 PHE A CA 1
ATOM 678 C C . PHE A 1 87 ? -20.086 13.359 23.383 1.00 90.00 87 PHE A C 1
ATOM 680 O O . PHE A 1 87 ? -19.822 14.309 24.112 1.00 90.00 87 PHE A O 1
ATOM 687 N N . ASN A 1 88 ? -21.264 13.229 22.773 1.00 90.06 88 ASN A N 1
ATOM 688 C CA . ASN A 1 88 ? -22.353 14.195 22.866 1.00 90.06 88 ASN A CA 1
ATOM 689 C C . ASN A 1 88 ? -23.278 13.966 24.080 1.00 90.06 88 ASN A C 1
ATOM 691 O O . ASN A 1 88 ? -24.405 14.461 24.074 1.00 90.06 88 ASN A O 1
ATOM 695 N N . ASP A 1 89 ? -22.862 13.169 25.073 1.00 86.31 89 ASP A N 1
ATOM 696 C CA . ASP A 1 89 ? -23.654 12.790 26.257 1.00 86.31 89 ASP A CA 1
ATOM 697 C C . ASP A 1 89 ? -25.024 12.146 25.937 1.00 86.31 89 ASP A C 1
ATOM 699 O O . ASP A 1 89 ? -25.915 12.043 26.786 1.00 86.31 89 ASP A O 1
ATOM 703 N N . ASN A 1 90 ? -25.209 11.656 24.707 1.00 86.75 90 ASN A N 1
ATOM 704 C CA . ASN A 1 90 ? -26.410 10.939 24.286 1.00 86.75 90 ASN A CA 1
ATOM 705 C C . ASN A 1 90 ? -26.378 9.473 24.722 1.00 86.75 90 ASN A C 1
ATOM 707 O O . ASN A 1 90 ? -27.400 8.804 24.649 1.00 86.75 90 ASN A O 1
ATOM 711 N N . ILE A 1 91 ? -25.249 8.932 25.171 1.00 90.50 91 ILE A N 1
ATOM 712 C CA . ILE A 1 91 ? -25.166 7.607 25.796 1.00 90.50 91 ILE A CA 1
ATOM 713 C C . ILE A 1 91 ? -24.295 7.734 27.040 1.00 90.50 91 ILE A C 1
ATOM 715 O O . ILE A 1 91 ? -23.293 8.439 27.029 1.00 90.50 91 ILE A O 1
ATOM 719 N N . SER A 1 92 ? -24.677 7.049 28.120 1.00 86.62 92 SER A N 1
ATOM 720 C CA . SER A 1 92 ? -23.848 6.982 29.326 1.00 86.62 92 SER A CA 1
ATOM 721 C C . SER A 1 92 ? -22.516 6.295 29.011 1.00 86.62 92 SER A C 1
ATOM 723 O O . SER A 1 92 ? -22.511 5.182 28.481 1.00 86.62 92 SER A O 1
ATOM 725 N N . SER A 1 93 ? -21.402 6.931 29.379 1.00 83.81 93 SER A N 1
ATOM 726 C CA . SER A 1 93 ? -20.046 6.392 29.197 1.00 83.81 93 SER A CA 1
ATOM 727 C C . SER A 1 93 ? -19.864 5.007 29.827 1.00 83.81 93 SER A C 1
ATOM 729 O O . SER A 1 93 ? -19.179 4.161 29.265 1.00 83.81 93 SER A O 1
ATOM 731 N N . GLU A 1 94 ? -20.586 4.699 30.910 1.00 89.31 94 GLU A N 1
ATOM 732 C CA . GLU A 1 94 ? -20.576 3.382 31.567 1.00 89.31 94 GLU A CA 1
ATOM 733 C C . GLU A 1 94 ? -21.011 2.227 30.643 1.00 89.31 94 GLU A C 1
ATOM 735 O O . GLU A 1 94 ? -20.757 1.058 30.939 1.00 89.31 94 GLU A O 1
ATOM 740 N N . LYS A 1 95 ? -21.668 2.530 29.515 1.00 92.88 95 LYS A N 1
ATOM 741 C CA . LYS A 1 95 ? -22.079 1.548 28.502 1.00 92.88 95 LYS A CA 1
ATOM 742 C C . LYS A 1 95 ? -20.942 1.164 27.552 1.00 92.88 95 LYS A C 1
ATOM 744 O O . LYS A 1 95 ? -21.028 0.102 26.939 1.00 92.88 95 LYS A O 1
ATOM 749 N N . LEU A 1 96 ? -19.893 1.980 27.429 1.00 93.50 96 LEU A N 1
ATOM 750 C CA . LEU A 1 96 ? -18.800 1.760 26.476 1.00 93.50 96 LEU A CA 1
ATOM 751 C C . LEU A 1 96 ? -17.947 0.549 26.848 1.00 93.50 96 LEU A C 1
ATOM 753 O O . LEU A 1 96 ? -17.710 -0.315 26.008 1.00 93.50 96 LEU A O 1
ATOM 757 N N . SER A 1 97 ? -17.550 0.440 28.114 1.00 94.56 97 SER A N 1
ATOM 758 C CA . SER A 1 97 ? -16.715 -0.664 28.590 1.00 94.56 97 SER A CA 1
ATOM 759 C C . SER A 1 97 ? -17.350 -2.050 28.343 1.00 94.56 97 SER A C 1
ATOM 761 O O . SER A 1 97 ? -16.704 -2.885 27.705 1.00 94.56 97 SER A O 1
ATOM 763 N N . PRO A 1 98 ? -18.630 -2.317 28.688 1.00 95.88 98 PRO A N 1
ATOM 764 C CA . PRO A 1 98 ? -19.292 -3.570 28.313 1.00 95.88 98 PRO A CA 1
ATOM 765 C C . PRO A 1 98 ? -19.407 -3.794 26.798 1.00 95.88 98 PRO A C 1
ATOM 767 O O . PRO A 1 98 ? -19.265 -4.929 26.346 1.00 95.88 98 PRO A O 1
ATOM 770 N N . LEU A 1 99 ? -19.638 -2.742 25.999 1.00 96.12 99 LEU A N 1
ATOM 771 C CA . LEU A 1 99 ? -19.643 -2.867 24.535 1.00 96.12 99 LEU A CA 1
ATOM 772 C C . LEU A 1 99 ? -18.274 -3.319 24.018 1.00 96.12 99 LEU A C 1
ATOM 774 O O . LEU A 1 99 ? -18.213 -4.210 23.173 1.00 96.12 99 LEU A O 1
ATOM 778 N N . LEU A 1 100 ? -17.192 -2.748 24.555 1.00 96.56 100 LEU A N 1
ATOM 779 C CA . LEU A 1 100 ? -15.819 -3.118 24.220 1.00 96.56 100 LEU A CA 1
ATOM 780 C C . LEU A 1 100 ? -15.512 -4.572 24.578 1.00 96.56 100 LEU A C 1
ATOM 782 O O . LEU A 1 100 ? -14.879 -5.250 23.777 1.00 96.56 100 LEU A O 1
ATOM 786 N N . VAL A 1 101 ? -15.995 -5.087 25.716 1.00 96.88 101 VAL A N 1
ATOM 787 C CA . VAL A 1 101 ? -15.824 -6.513 26.072 1.00 96.88 101 VAL A CA 1
ATOM 788 C C . VAL A 1 101 ? -16.397 -7.428 24.986 1.00 96.88 101 VAL A C 1
ATOM 790 O O . VAL A 1 101 ? -15.797 -8.443 24.642 1.00 96.88 101 VAL A O 1
ATOM 793 N N . GLY A 1 102 ? -17.555 -7.070 24.431 1.00 95.25 102 GLY A N 1
ATOM 794 C CA . GLY A 1 102 ? -18.207 -7.849 23.384 1.00 95.25 102 GLY A CA 1
ATOM 795 C C . GLY A 1 102 ? -17.646 -7.638 21.981 1.00 95.25 102 GLY A C 1
ATOM 796 O O . GLY A 1 102 ? -17.862 -8.482 21.114 1.00 95.25 102 GLY A O 1
ATOM 797 N N . LEU A 1 103 ? -16.980 -6.511 21.731 1.00 96.62 103 LEU A N 1
ATOM 798 C CA . LEU A 1 103 ? -16.594 -6.091 20.390 1.00 96.62 103 LEU A CA 1
ATOM 799 C C . LEU A 1 103 ? -15.571 -7.066 19.782 1.00 96.62 103 LEU A C 1
ATOM 801 O O . LEU A 1 103 ? -14.555 -7.347 20.417 1.00 96.62 103 LEU A O 1
ATOM 805 N N . PRO A 1 104 ? -15.777 -7.576 18.555 1.00 95.38 104 PRO A N 1
ATOM 806 C CA . PRO A 1 104 ? -14.769 -8.388 17.886 1.00 95.38 104 PRO A CA 1
ATOM 807 C C . PRO A 1 104 ? -13.497 -7.581 17.604 1.00 95.38 104 PRO A C 1
ATOM 809 O O . PRO A 1 104 ? -13.568 -6.409 17.230 1.00 95.38 104 PRO A O 1
ATOM 812 N N . TYR A 1 105 ? -12.334 -8.229 17.703 1.00 93.19 105 TYR A N 1
ATOM 813 C CA . TYR A 1 105 ? -11.039 -7.594 17.433 1.00 93.19 105 TYR A CA 1
ATOM 814 C C . TYR A 1 105 ? -10.978 -6.952 16.034 1.00 93.19 105 TYR A C 1
ATOM 816 O O . TYR A 1 105 ? -10.545 -5.813 15.893 1.00 93.19 105 TYR A O 1
ATOM 824 N N . GLN A 1 106 ? -11.459 -7.650 15.002 1.00 92.81 106 GLN A N 1
ATOM 825 C CA . GLN A 1 106 ? -11.464 -7.140 13.628 1.00 92.81 106 GLN A CA 1
ATOM 826 C C . GLN A 1 106 ? -12.299 -5.860 13.510 1.00 92.81 106 GLN A C 1
ATOM 828 O O . GLN A 1 106 ? -11.892 -4.918 12.834 1.00 92.81 106 GLN A O 1
ATOM 833 N N . THR A 1 107 ? -13.432 -5.797 14.215 1.00 94.81 107 THR A N 1
ATOM 834 C CA . THR A 1 107 ? -14.254 -4.587 14.275 1.00 94.81 107 THR A CA 1
ATOM 835 C C . THR A 1 107 ? -13.503 -3.462 14.981 1.00 94.81 107 THR A C 1
ATOM 837 O O . THR A 1 107 ? -13.468 -2.349 14.466 1.00 94.81 107 THR A O 1
ATOM 840 N N . PHE A 1 108 ? -12.851 -3.742 16.114 1.00 96.12 108 PHE A N 1
ATOM 841 C CA . PHE A 1 108 ? -12.025 -2.757 16.816 1.00 96.12 108 PHE A CA 1
ATOM 842 C C . PHE A 1 108 ? -10.894 -2.205 15.932 1.00 96.12 108 PHE A C 1
ATOM 844 O O . PHE A 1 108 ? -10.668 -0.997 15.906 1.00 96.12 108 PHE A O 1
ATOM 851 N N . TYR A 1 109 ? -10.213 -3.062 15.168 1.00 93.94 109 TYR A N 1
ATOM 852 C CA . TYR A 1 109 ? -9.156 -2.637 14.251 1.00 93.94 109 TYR A CA 1
ATOM 853 C C . TYR A 1 109 ? -9.675 -1.690 13.156 1.00 93.94 109 TYR A C 1
ATOM 855 O O . TYR A 1 109 ? -9.073 -0.644 12.906 1.00 93.94 109 TYR A O 1
ATOM 863 N N . GLU A 1 110 ? -10.819 -2.002 12.540 1.00 94.12 110 GLU A N 1
ATOM 864 C CA . GLU A 1 110 ? -11.430 -1.121 11.536 1.00 94.12 110 GLU A CA 1
ATOM 865 C C . GLU A 1 110 ? -11.944 0.194 12.139 1.00 94.12 110 GLU A C 1
ATOM 867 O O . GLU A 1 110 ? -11.775 1.255 11.532 1.00 94.12 110 GLU A O 1
ATOM 872 N N . VAL A 1 111 ? -12.487 0.157 13.361 1.00 95.56 111 VAL A N 1
ATOM 873 C CA . VAL A 1 111 ? -12.834 1.364 14.126 1.00 95.56 111 VAL A CA 1
ATOM 874 C C . VAL A 1 111 ? -11.598 2.230 14.333 1.00 95.56 111 VAL A C 1
ATOM 876 O O . VAL A 1 111 ? -11.640 3.420 14.044 1.00 95.56 111 VAL A O 1
ATOM 879 N N . LEU A 1 112 ? -10.478 1.649 14.769 1.00 94.81 112 LEU A N 1
ATOM 880 C CA . LEU A 1 112 ? -9.245 2.389 15.019 1.00 94.81 112 LEU A CA 1
ATOM 881 C C . LEU A 1 112 ? -8.730 3.080 13.750 1.00 94.81 112 LEU A C 1
ATOM 883 O O . LEU A 1 112 ? -8.332 4.240 13.804 1.00 94.81 112 LEU A O 1
ATOM 887 N N . LYS A 1 113 ? -8.796 2.416 12.591 1.00 92.06 113 LYS A N 1
ATOM 888 C CA . LYS A 1 113 ? -8.428 3.023 11.300 1.00 92.06 113 LYS A CA 1
ATOM 889 C C . LYS A 1 113 ? -9.303 4.226 10.953 1.00 92.06 113 LYS A C 1
ATOM 891 O O . LYS A 1 113 ? -8.788 5.219 10.452 1.00 92.06 113 LYS A O 1
ATOM 896 N N . LYS A 1 114 ? -10.601 4.167 11.251 1.00 94.44 114 LYS A N 1
ATOM 897 C CA . LYS A 1 114 ? -11.588 5.198 10.885 1.00 94.44 114 LYS A CA 1
ATOM 898 C C . LYS A 1 114 ? -11.805 6.272 11.953 1.00 94.44 114 LYS A C 1
ATOM 900 O O . LYS A 1 114 ? -12.391 7.303 11.641 1.00 94.44 114 LYS A O 1
ATOM 905 N N . ALA A 1 115 ? -11.322 6.043 13.172 1.00 94.94 115 ALA A N 1
ATOM 906 C CA . ALA A 1 115 ? -11.518 6.926 14.312 1.00 94.94 115 ALA A CA 1
ATOM 907 C C . ALA A 1 115 ? -11.012 8.347 14.026 1.00 94.94 115 ALA A C 1
ATOM 909 O O . ALA A 1 115 ? -9.887 8.547 13.541 1.00 94.94 115 ALA A O 1
ATOM 910 N N . THR A 1 116 ? -11.865 9.314 14.349 1.00 94.62 116 THR A N 1
ATOM 911 C CA . THR A 1 116 ? -11.581 10.749 14.355 1.00 94.62 116 THR A CA 1
ATOM 912 C C . THR A 1 116 ? -10.850 11.150 15.634 1.00 94.62 116 THR A C 1
ATOM 914 O O . THR A 1 116 ? -10.729 10.365 16.572 1.00 94.62 116 THR A O 1
ATOM 917 N N . SER A 1 117 ? -10.358 12.388 15.709 1.00 93.38 117 SER A N 1
ATOM 918 C CA . SER A 1 117 ? -9.736 12.893 16.938 1.00 93.38 117 SER A CA 1
ATOM 919 C C . SER A 1 117 ? -10.678 12.836 18.146 1.00 93.38 117 SER A C 1
ATOM 921 O O . SER A 1 117 ? -10.218 12.484 19.229 1.00 93.38 117 SER A O 1
ATOM 923 N N . ASP A 1 118 ? -11.974 13.096 17.955 1.00 92.88 118 ASP A N 1
ATOM 924 C CA . ASP A 1 118 ? -12.969 13.057 19.034 1.00 92.88 118 ASP A CA 1
ATOM 925 C C . ASP A 1 118 ? -13.193 11.620 19.535 1.00 92.88 118 ASP A C 1
ATOM 927 O O . ASP A 1 118 ? -13.201 11.379 20.742 1.00 92.88 118 ASP A O 1
ATOM 931 N N . ASP A 1 119 ? -13.251 10.638 18.627 1.00 94.06 119 ASP A N 1
ATOM 932 C CA . ASP A 1 119 ? -13.333 9.213 18.988 1.00 94.06 119 ASP A CA 1
ATOM 933 C C . ASP A 1 119 ? -12.119 8.771 19.821 1.00 94.06 119 ASP A C 1
ATOM 935 O O . ASP A 1 119 ? -12.243 8.022 20.795 1.00 94.06 119 ASP A O 1
ATOM 939 N N . ILE A 1 120 ? -10.927 9.258 19.457 1.00 95.00 120 ILE A N 1
ATOM 940 C CA . ILE A 1 120 ? -9.695 8.979 20.199 1.00 95.00 120 ILE A CA 1
ATOM 941 C C . ILE A 1 120 ? -9.749 9.588 21.604 1.00 95.00 120 ILE A C 1
ATOM 943 O O . ILE A 1 120 ? -9.303 8.933 22.545 1.00 95.00 120 ILE A O 1
ATOM 947 N N . GLU A 1 121 ? -10.306 10.788 21.790 1.00 92.88 121 GLU A N 1
ATOM 948 C CA . GLU A 1 121 ? -10.482 11.369 23.130 1.00 92.88 121 GLU A CA 1
ATOM 949 C C . GLU A 1 121 ? -11.400 10.515 24.011 1.00 92.88 121 GLU A C 1
ATOM 951 O O . GLU A 1 121 ? -11.081 10.279 25.177 1.00 92.88 121 GLU A O 1
ATOM 956 N N . ILE A 1 122 ? -12.477 9.953 23.455 1.00 92.81 122 ILE A N 1
ATOM 957 C CA . ILE A 1 122 ? -13.338 9.022 24.200 1.00 92.81 122 ILE A CA 1
ATOM 958 C C . ILE A 1 122 ? -12.547 7.784 24.608 1.00 92.81 122 ILE A C 1
ATOM 960 O O . ILE A 1 122 ? -12.537 7.404 25.781 1.00 92.81 122 ILE A O 1
ATOM 964 N N . PHE A 1 123 ? -11.815 7.180 23.673 1.00 94.69 123 PHE A N 1
ATOM 965 C CA . PHE A 1 123 ? -10.974 6.029 23.983 1.00 94.69 123 PHE A CA 1
ATOM 966 C C . PHE A 1 123 ? -9.913 6.330 25.041 1.00 94.69 123 PHE A C 1
ATOM 968 O O . PHE A 1 123 ? -9.611 5.464 25.857 1.00 94.69 123 PHE A O 1
ATOM 975 N N . LYS A 1 124 ? -9.366 7.546 25.100 1.00 93.38 124 LYS A N 1
ATOM 976 C CA . LYS A 1 124 ? -8.440 7.924 26.177 1.00 93.38 124 LYS A CA 1
ATOM 977 C C . LYS A 1 124 ? -9.101 7.865 27.552 1.00 93.38 124 LYS A C 1
ATOM 979 O O . LYS A 1 124 ? -8.442 7.439 28.498 1.00 93.38 124 LYS A O 1
ATOM 984 N N . THR A 1 125 ? -10.383 8.224 27.666 1.00 90.81 125 THR A N 1
ATOM 985 C CA . THR A 1 125 ? -11.119 8.103 28.939 1.00 90.81 125 THR A CA 1
ATOM 986 C C . THR A 1 125 ? -11.332 6.640 29.343 1.00 90.81 125 THR A C 1
ATOM 988 O O . THR A 1 125 ? -11.176 6.292 30.512 1.00 90.81 125 THR A O 1
ATOM 991 N N . GLU A 1 126 ? -11.564 5.760 28.366 1.00 91.69 126 GLU A N 1
ATOM 992 C CA . GLU A 1 126 ? -11.687 4.307 28.551 1.00 91.69 126 GLU A CA 1
ATOM 993 C C . GLU A 1 126 ? -10.327 3.588 28.704 1.00 91.69 126 GLU A C 1
ATOM 995 O O . GLU A 1 126 ? -10.277 2.425 29.104 1.00 91.69 126 GLU A O 1
ATOM 1000 N N . GLY A 1 127 ? -9.198 4.257 28.437 1.00 88.75 127 GLY A N 1
ATOM 1001 C CA . GLY A 1 127 ? -7.852 3.663 28.435 1.00 88.75 127 GLY A CA 1
ATOM 1002 C C . GLY A 1 127 ? -7.385 3.101 29.777 1.00 88.75 127 GLY A C 1
ATOM 1003 O O . GLY A 1 127 ? -6.524 2.222 29.828 1.00 88.75 127 GLY A O 1
ATOM 1004 N N . LEU A 1 128 ? -7.978 3.536 30.886 1.00 89.69 128 LEU A N 1
ATOM 1005 C CA . LEU A 1 128 ? -7.686 2.967 32.204 1.00 89.69 128 LEU A CA 1
ATOM 1006 C C . LEU A 1 128 ? -8.409 1.637 32.459 1.00 89.69 128 LEU A C 1
ATOM 1008 O O . LEU A 1 128 ? -8.055 0.935 33.407 1.00 89.69 128 LEU A O 1
ATOM 1012 N N . LEU A 1 129 ? -9.388 1.279 31.627 1.00 93.38 129 LEU A N 1
ATOM 1013 C CA . LEU A 1 129 ? -10.206 0.086 31.800 1.00 93.38 129 LEU A CA 1
ATOM 1014 C C . LEU A 1 129 ? -9.653 -1.103 31.006 1.00 93.38 129 LEU A C 1
ATOM 1016 O O . LEU A 1 129 ? -9.114 -0.970 29.906 1.00 93.38 129 LEU A O 1
ATOM 1020 N N . GLU A 1 130 ? -9.817 -2.295 31.580 1.00 94.00 130 GLU A N 1
ATOM 1021 C CA . GLU A 1 130 ? -9.317 -3.550 31.012 1.00 94.00 130 GLU A CA 1
ATOM 1022 C C . GLU A 1 130 ? -9.793 -3.818 29.572 1.00 94.00 130 GLU A C 1
ATOM 1024 O O . GLU A 1 130 ? -8.949 -4.202 28.762 1.00 94.00 130 GLU A O 1
ATOM 1029 N N . PRO A 1 131 ? -11.072 -3.599 29.189 1.00 95.38 131 PRO A N 1
ATOM 1030 C CA . PRO A 1 131 ? -11.544 -4.000 27.863 1.00 95.38 131 PRO A CA 1
ATOM 1031 C C . PRO A 1 131 ? -10.807 -3.292 26.727 1.00 95.38 131 PRO A C 1
ATOM 1033 O O . PRO A 1 131 ? -10.424 -3.931 25.746 1.00 95.38 131 PRO A O 1
ATOM 1036 N N . LEU A 1 132 ? -10.532 -1.991 26.874 1.00 95.69 132 LEU A N 1
ATOM 1037 C CA . LEU A 1 132 ? -9.762 -1.260 25.873 1.00 95.69 132 LEU A CA 1
ATOM 1038 C C . LEU A 1 132 ? -8.293 -1.693 25.870 1.00 95.69 132 LEU A C 1
ATOM 1040 O O . LEU A 1 132 ? -7.709 -1.893 24.806 1.00 95.69 132 LEU A O 1
ATOM 1044 N N . GLN A 1 133 ? -7.695 -1.891 27.049 1.00 95.44 133 GLN A N 1
ATOM 1045 C CA . GLN A 1 133 ? -6.318 -2.385 27.156 1.00 95.44 133 GLN A CA 1
ATOM 1046 C C . GLN A 1 133 ? -6.153 -3.772 26.525 1.00 95.44 133 GLN A C 1
ATOM 1048 O O . GLN A 1 133 ? -5.124 -4.044 25.905 1.00 95.44 133 GLN A O 1
ATOM 1053 N N . HIS A 1 134 ? -7.156 -4.642 26.657 1.00 95.75 134 HIS A N 1
ATOM 1054 C CA . HIS A 1 134 ? -7.179 -5.957 26.029 1.00 95.75 134 HIS A CA 1
ATOM 1055 C C . HIS A 1 134 ? -7.193 -5.843 24.502 1.00 95.75 134 HIS A C 1
ATOM 1057 O O . HIS A 1 134 ? -6.366 -6.467 23.840 1.00 95.75 134 HIS A O 1
ATOM 1063 N N . HIS A 1 135 ? -8.054 -4.987 23.944 1.00 96.88 135 HIS A N 1
ATOM 1064 C CA . HIS A 1 135 ? -8.105 -4.729 22.502 1.00 96.88 135 HIS A CA 1
ATOM 1065 C C . HIS A 1 135 ? -6.805 -4.159 21.945 1.00 96.88 135 HIS A C 1
ATOM 1067 O O . HIS A 1 135 ? -6.311 -4.634 20.924 1.00 96.88 135 HIS A O 1
ATOM 1073 N N . LEU A 1 136 ? -6.199 -3.198 22.642 1.00 96.69 136 LEU A N 1
ATOM 1074 C CA . LEU A 1 136 ? -4.899 -2.647 22.255 1.00 96.69 136 LEU A CA 1
ATOM 1075 C C . LEU A 1 136 ? -3.788 -3.706 22.318 1.00 96.69 136 LEU A C 1
ATOM 1077 O O . LEU A 1 136 ? -2.910 -3.741 21.456 1.00 96.69 136 LEU A O 1
ATOM 1081 N N . TYR A 1 137 ? -3.831 -4.597 23.312 1.00 95.75 137 TYR A N 1
ATOM 1082 C CA . TYR A 1 137 ? -2.888 -5.708 23.426 1.00 95.75 137 TYR A CA 1
ATOM 1083 C C . TYR A 1 137 ? -3.045 -6.725 22.287 1.00 95.75 137 TYR A C 1
ATOM 1085 O O . TYR A 1 137 ? -2.039 -7.143 21.710 1.00 95.75 137 TYR A O 1
ATOM 1093 N N . LEU A 1 138 ? -4.282 -7.103 21.943 1.00 95.62 138 LEU A N 1
ATOM 1094 C CA . LEU A 1 138 ? -4.562 -7.960 20.788 1.00 95.62 138 LEU A CA 1
ATOM 1095 C C . LEU A 1 138 ? -4.085 -7.298 19.495 1.00 95.62 138 LEU A C 1
ATOM 1097 O O . LEU A 1 138 ? -3.353 -7.921 18.735 1.00 95.62 138 LEU A O 1
ATOM 1101 N N . PHE A 1 139 ? -4.396 -6.015 19.305 1.00 96.25 139 PHE A N 1
ATOM 1102 C CA . PHE A 1 139 ? -3.920 -5.226 18.173 1.00 96.25 139 PHE A CA 1
ATOM 1103 C C . PHE A 1 139 ? -2.397 -5.255 18.038 1.00 96.25 139 PHE A C 1
ATOM 1105 O O . PHE A 1 139 ? -1.889 -5.546 16.958 1.00 96.25 139 PHE A O 1
ATOM 1112 N N . ALA A 1 140 ? -1.657 -5.030 19.125 1.00 95.31 140 ALA A N 1
ATOM 1113 C CA . ALA A 1 140 ? -0.199 -5.083 19.091 1.00 95.31 140 ALA A CA 1
ATOM 1114 C C . ALA A 1 140 ? 0.334 -6.473 18.687 1.00 95.31 140 ALA A C 1
ATOM 1116 O O . ALA A 1 140 ? 1.311 -6.568 17.944 1.00 95.31 140 ALA A O 1
ATOM 1117 N N . ASN A 1 141 ? -0.289 -7.556 19.157 1.00 93.88 141 ASN A N 1
ATOM 1118 C CA . ASN A 1 141 ? 0.140 -8.909 18.800 1.00 93.88 141 ASN A CA 1
ATOM 1119 C C . ASN A 1 141 ? -0.185 -9.252 17.338 1.00 93.88 141 ASN A C 1
ATOM 1121 O O . ASN A 1 141 ? 0.685 -9.752 16.634 1.00 93.88 141 ASN A O 1
ATOM 1125 N N . GLU A 1 142 ? -1.386 -8.932 16.866 1.00 94.06 142 GLU A N 1
ATOM 1126 C CA . GLU A 1 142 ? -1.822 -9.188 15.486 1.00 94.06 142 GLU A CA 1
ATOM 1127 C C . GLU A 1 142 ? -1.012 -8.365 14.474 1.00 94.06 142 GLU A C 1
ATOM 1129 O O . GLU A 1 142 ? -0.599 -8.874 13.434 1.00 94.06 142 GLU A O 1
ATOM 1134 N N . CYS A 1 143 ? -0.657 -7.120 14.814 1.00 93.94 143 CYS A N 1
ATOM 1135 C CA . CYS A 1 143 ? 0.255 -6.307 14.007 1.00 93.94 143 CYS A CA 1
ATOM 1136 C C . CYS A 1 143 ? 1.610 -6.983 13.787 1.00 93.94 143 CYS A C 1
ATOM 1138 O O . CYS A 1 143 ? 2.202 -6.828 12.723 1.00 93.94 143 CYS A O 1
ATOM 1140 N N . LYS A 1 144 ? 2.113 -7.759 14.752 1.00 90.25 144 LYS A N 1
ATOM 1141 C CA . LYS A 1 144 ? 3.367 -8.498 14.574 1.00 90.25 144 LYS A CA 1
ATOM 1142 C C . LYS A 1 144 ? 3.240 -9.567 13.487 1.00 90.25 144 LYS A C 1
ATOM 1144 O O . LYS A 1 144 ? 4.156 -9.726 12.681 1.00 90.25 144 LYS A O 1
ATOM 1149 N N .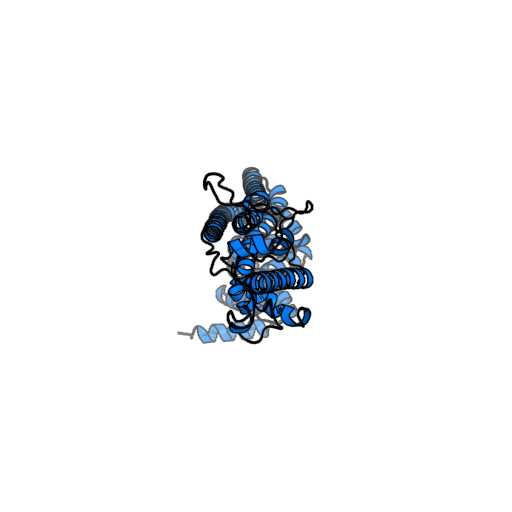 ASP A 1 145 ? 2.119 -10.278 13.453 1.00 91.88 145 ASP A N 1
ATOM 1150 C CA . ASP A 1 145 ? 1.865 -11.309 12.447 1.00 91.88 145 ASP A CA 1
ATOM 1151 C C . ASP A 1 145 ? 1.598 -10.694 11.067 1.00 91.88 145 ASP A C 1
ATOM 1153 O O . ASP A 1 145 ? 2.142 -11.175 10.070 1.00 91.88 145 ASP A O 1
ATOM 1157 N N . LEU A 1 146 ? 0.882 -9.565 11.013 1.00 93.31 146 LEU A N 1
ATOM 1158 C CA . LEU A 1 146 ? 0.713 -8.777 9.788 1.00 93.31 146 LEU A CA 1
ATOM 1159 C C . LEU A 1 146 ? 2.056 -8.298 9.230 1.00 93.31 146 LEU A C 1
ATOM 1161 O O . LEU A 1 146 ? 2.325 -8.483 8.046 1.00 93.31 146 LEU A O 1
ATOM 1165 N N . LEU A 1 147 ? 2.940 -7.759 10.075 1.00 94.12 147 LEU A N 1
ATOM 1166 C CA . LEU A 1 147 ? 4.270 -7.320 9.646 1.00 94.12 147 LEU A CA 1
ATOM 1167 C C . LEU A 1 147 ? 5.114 -8.468 9.085 1.00 94.12 147 LEU A C 1
ATOM 1169 O O . LEU A 1 147 ? 5.841 -8.269 8.115 1.00 94.12 147 LEU A O 1
ATOM 1173 N N . ASN A 1 148 ? 4.995 -9.676 9.644 1.00 93.75 148 ASN A N 1
ATOM 1174 C CA . ASN A 1 148 ? 5.651 -10.857 9.083 1.00 93.75 148 ASN A CA 1
ATOM 1175 C C . ASN A 1 148 ? 5.086 -11.227 7.703 1.00 93.75 148 ASN A C 1
ATOM 1177 O O . ASN A 1 148 ? 5.846 -11.659 6.838 1.00 93.75 148 ASN A O 1
ATOM 1181 N N . SER A 1 149 ? 3.774 -11.075 7.491 1.00 95.00 149 SER A N 1
ATOM 1182 C CA . SER A 1 149 ? 3.145 -11.289 6.182 1.00 95.00 149 SER A CA 1
ATOM 1183 C C . SER A 1 149 ? 3.631 -10.263 5.163 1.00 95.00 149 SER A C 1
ATOM 1185 O O . SER A 1 149 ? 4.089 -10.639 4.089 1.00 95.00 149 SER A O 1
ATOM 1187 N N . TYR A 1 150 ? 3.627 -8.979 5.521 1.00 95.25 150 TYR A N 1
ATOM 1188 C CA . TYR A 1 150 ? 4.049 -7.909 4.616 1.00 95.25 150 TYR A CA 1
ATOM 1189 C C . TYR A 1 150 ? 5.541 -7.989 4.283 1.00 95.25 150 TYR A C 1
ATOM 1191 O O . TYR A 1 150 ? 5.942 -7.714 3.157 1.00 95.25 150 TYR A O 1
ATOM 1199 N N . GLN A 1 151 ? 6.373 -8.448 5.223 1.00 95.38 151 GLN A N 1
ATOM 1200 C CA . GLN A 1 151 ? 7.782 -8.715 4.944 1.00 95.38 151 GLN A CA 1
ATOM 1201 C C . GLN A 1 151 ? 7.965 -9.797 3.870 1.00 95.38 151 GLN A C 1
ATOM 1203 O O . GLN A 1 151 ? 8.890 -9.698 3.066 1.00 95.38 151 GLN A O 1
ATOM 1208 N N . ARG A 1 152 ? 7.099 -10.821 3.840 1.00 95.88 152 ARG A N 1
ATOM 1209 C CA . ARG A 1 152 ? 7.122 -11.831 2.771 1.00 95.88 152 ARG A CA 1
ATOM 1210 C C . ARG A 1 152 ? 6.710 -11.225 1.439 1.00 95.88 152 ARG A C 1
ATOM 1212 O O . ARG A 1 152 ? 7.379 -11.497 0.457 1.00 95.88 152 ARG A O 1
ATOM 1219 N N . GLU A 1 153 ? 5.700 -10.356 1.418 1.00 95.88 153 GLU A N 1
ATOM 1220 C CA . GLU A 1 153 ? 5.300 -9.646 0.194 1.00 95.88 153 GLU A CA 1
ATOM 1221 C C . GLU A 1 153 ? 6.437 -8.778 -0.366 1.00 95.88 153 GLU A C 1
ATOM 1223 O O . GLU A 1 153 ? 6.659 -8.767 -1.575 1.00 95.88 153 GLU A O 1
ATOM 1228 N N . ILE A 1 154 ? 7.217 -8.113 0.497 1.00 96.62 154 ILE A N 1
ATOM 1229 C CA . ILE A 1 154 ? 8.437 -7.403 0.079 1.00 96.62 154 ILE A CA 1
ATOM 1230 C C . ILE A 1 154 ? 9.419 -8.376 -0.583 1.00 96.62 154 ILE A C 1
ATOM 1232 O O . ILE A 1 154 ? 9.882 -8.110 -1.688 1.00 96.62 154 ILE A O 1
ATOM 1236 N N . THR A 1 155 ? 9.724 -9.506 0.059 1.00 96.69 155 THR A N 1
ATOM 1237 C CA . THR A 1 155 ? 10.647 -10.511 -0.495 1.00 96.69 155 THR A CA 1
ATOM 1238 C C . THR A 1 155 ? 10.132 -11.121 -1.801 1.00 96.69 155 THR A C 1
ATOM 1240 O O . THR A 1 155 ? 10.908 -11.332 -2.730 1.00 96.69 155 THR A O 1
ATOM 1243 N N . ASP A 1 156 ? 8.829 -11.356 -1.924 1.00 96.94 156 ASP A N 1
ATOM 1244 C CA . ASP A 1 156 ? 8.223 -11.859 -3.155 1.00 96.94 156 ASP A CA 1
ATOM 1245 C C . ASP A 1 156 ? 8.343 -10.832 -4.291 1.00 96.94 156 ASP A C 1
ATOM 1247 O O . ASP A 1 156 ? 8.623 -11.211 -5.428 1.00 96.94 156 ASP A O 1
ATOM 1251 N N . LEU A 1 157 ? 8.198 -9.534 -4.000 1.00 97.06 157 LEU A N 1
ATOM 1252 C CA . LEU A 1 157 ? 8.447 -8.462 -4.970 1.00 97.06 157 LEU A CA 1
ATOM 1253 C C . LEU A 1 157 ? 9.924 -8.367 -5.361 1.00 97.06 157 LEU A C 1
ATOM 1255 O O . LEU A 1 157 ? 10.232 -8.154 -6.531 1.00 97.06 157 LEU A O 1
ATOM 1259 N N . GLU A 1 158 ? 10.848 -8.561 -4.418 1.00 96.25 158 GLU A N 1
ATOM 1260 C CA . GLU A 1 158 ? 12.281 -8.632 -4.721 1.00 96.25 158 GLU A CA 1
ATOM 1261 C C . GLU A 1 158 ? 12.598 -9.758 -5.708 1.00 96.25 158 GLU A C 1
ATOM 1263 O O . GLU A 1 158 ? 13.326 -9.534 -6.675 1.00 96.25 158 GLU A O 1
ATOM 1268 N N . ILE A 1 159 ? 12.024 -10.942 -5.484 1.00 96.06 159 ILE A N 1
ATOM 1269 C CA . ILE A 1 159 ? 12.176 -12.104 -6.364 1.00 96.06 159 ILE A CA 1
ATOM 1270 C C . ILE A 1 159 ? 11.546 -11.824 -7.731 1.00 96.06 159 ILE A C 1
ATOM 1272 O O . ILE A 1 159 ? 12.157 -12.121 -8.756 1.00 96.06 159 ILE A O 1
ATOM 1276 N N . GLN A 1 160 ? 10.351 -11.227 -7.764 1.00 95.31 160 GLN A N 1
ATOM 1277 C CA . GLN A 1 160 ? 9.692 -10.852 -9.017 1.00 95.31 160 GLN A CA 1
ATOM 1278 C C . GLN A 1 160 ? 10.545 -9.886 -9.840 1.00 95.31 160 GLN A C 1
ATOM 1280 O O . GLN A 1 160 ? 10.694 -10.110 -11.037 1.00 95.31 160 GLN A O 1
ATOM 1285 N N . ILE A 1 161 ? 11.155 -8.872 -9.211 1.00 95.06 161 ILE A N 1
ATOM 1286 C CA . ILE A 1 161 ? 12.075 -7.937 -9.881 1.00 95.06 161 ILE A CA 1
ATOM 1287 C C . ILE A 1 161 ? 13.256 -8.689 -10.511 1.00 95.06 161 ILE A C 1
ATOM 1289 O O . ILE A 1 161 ? 13.613 -8.435 -11.658 1.00 95.06 161 ILE A O 1
ATOM 1293 N N . GLU A 1 162 ? 13.864 -9.622 -9.778 1.00 91.44 162 GLU A N 1
ATOM 1294 C CA . GLU A 1 162 ? 15.024 -10.387 -10.255 1.00 91.44 162 GLU A CA 1
ATOM 1295 C C . GLU A 1 162 ? 14.679 -11.343 -11.409 1.00 91.44 162 GLU A C 1
ATOM 1297 O O . GLU A 1 162 ? 15.534 -11.634 -12.251 1.00 91.44 162 GLU A O 1
ATOM 1302 N N . GLN A 1 163 ? 13.427 -11.801 -11.468 1.00 92.00 163 GLN A N 1
ATOM 1303 C CA . GLN A 1 163 ? 12.910 -12.742 -12.464 1.00 92.00 163 GLN A CA 1
ATOM 1304 C C . GLN A 1 163 ? 12.308 -12.077 -13.709 1.00 92.00 163 GLN A C 1
ATOM 1306 O O . GLN A 1 163 ? 11.804 -12.790 -14.578 1.00 92.00 163 GLN A O 1
ATOM 1311 N N . ILE A 1 164 ? 12.347 -10.745 -13.821 1.00 91.12 164 ILE A N 1
ATOM 1312 C CA . ILE A 1 164 ? 11.826 -10.042 -14.998 1.00 91.12 164 ILE A CA 1
ATOM 1313 C C . ILE A 1 164 ? 12.549 -10.518 -16.266 1.00 91.12 164 ILE A C 1
ATOM 1315 O O . ILE A 1 164 ? 13.744 -10.279 -16.451 1.00 91.12 164 ILE A O 1
ATOM 1319 N N . ASP A 1 165 ? 11.796 -11.120 -17.187 1.00 88.75 165 ASP A N 1
ATOM 1320 C CA . ASP A 1 165 ? 12.284 -11.403 -18.534 1.00 88.75 165 ASP A CA 1
ATOM 1321 C C . ASP A 1 165 ? 12.278 -10.117 -19.373 1.00 88.75 165 ASP A C 1
ATOM 1323 O O . ASP A 1 165 ? 11.234 -9.606 -19.792 1.00 88.75 165 ASP A O 1
ATOM 1327 N N . ARG A 1 166 ? 13.480 -9.591 -19.618 1.00 82.94 166 ARG A N 1
ATOM 1328 C CA . ARG A 1 166 ? 13.706 -8.334 -20.345 1.00 82.94 166 ARG A CA 1
ATOM 1329 C C . ARG A 1 166 ? 13.297 -8.419 -21.811 1.00 82.94 166 ARG A C 1
ATOM 1331 O O . ARG A 1 166 ? 12.933 -7.396 -22.387 1.00 82.94 166 ARG A O 1
ATOM 1338 N N . ASP A 1 167 ? 13.326 -9.605 -22.414 1.00 82.12 167 ASP A N 1
ATOM 1339 C CA . ASP A 1 167 ? 13.022 -9.765 -23.837 1.00 82.12 167 ASP A CA 1
ATOM 1340 C C . ASP A 1 167 ? 11.521 -9.624 -24.109 1.00 82.12 167 ASP A C 1
ATOM 1342 O O . ASP A 1 167 ? 11.109 -9.110 -25.157 1.00 82.12 167 ASP A O 1
ATOM 1346 N N . THR A 1 168 ? 10.692 -10.043 -23.151 1.00 85.81 168 THR A N 1
ATOM 1347 C CA . THR A 1 168 ? 9.230 -9.974 -23.252 1.00 85.81 168 THR A CA 1
ATOM 1348 C C . THR A 1 168 ? 8.616 -8.764 -22.560 1.00 85.81 168 THR A C 1
ATOM 1350 O O . THR A 1 168 ? 7.436 -8.508 -22.778 1.00 85.81 168 THR A O 1
ATOM 1353 N N . LEU A 1 169 ? 9.403 -8.011 -21.789 1.00 90.94 169 LEU A N 1
ATOM 1354 C CA . LEU A 1 169 ? 8.936 -6.908 -20.953 1.00 90.94 169 LEU A CA 1
ATOM 1355 C C . LEU A 1 169 ? 8.144 -5.849 -21.736 1.00 90.94 169 LEU A C 1
ATOM 1357 O O . LEU A 1 169 ? 8.586 -5.390 -22.796 1.00 90.94 169 LEU A O 1
ATOM 1361 N N . THR A 1 170 ? 7.007 -5.431 -21.183 1.00 92.94 170 THR A N 1
ATOM 1362 C CA . THR A 1 170 ? 6.139 -4.358 -21.692 1.00 92.94 170 THR A CA 1
ATOM 1363 C C . THR A 1 170 ? 6.030 -3.196 -20.698 1.00 92.94 170 THR A C 1
ATOM 1365 O O . THR A 1 170 ? 6.443 -3.301 -19.543 1.00 92.94 170 THR A O 1
ATOM 1368 N N . PHE A 1 171 ? 5.448 -2.066 -21.125 1.00 92.19 171 PHE A N 1
ATOM 1369 C CA . PHE A 1 171 ? 5.144 -0.962 -20.202 1.00 92.19 171 PHE A CA 1
ATOM 1370 C C . PHE A 1 171 ? 4.144 -1.369 -19.118 1.00 92.19 171 PHE A C 1
ATOM 1372 O O . PHE A 1 171 ? 4.276 -0.928 -17.978 1.00 92.19 171 PHE A O 1
ATOM 1379 N N . GLN A 1 172 ? 3.170 -2.218 -19.460 1.00 93.25 172 GLN A N 1
ATOM 1380 C CA . GLN A 1 172 ? 2.156 -2.665 -18.510 1.00 93.25 172 GLN A CA 1
ATOM 1381 C C . GLN A 1 172 ? 2.776 -3.498 -17.386 1.00 93.25 172 GLN A C 1
ATOM 1383 O O . GLN A 1 172 ? 2.444 -3.270 -16.232 1.00 93.25 172 GLN A O 1
ATOM 1388 N N . ASP A 1 173 ? 3.727 -4.380 -17.702 1.00 92.62 173 ASP A N 1
ATOM 1389 C CA . ASP A 1 173 ? 4.396 -5.213 -16.693 1.00 92.62 173 ASP A CA 1
ATOM 1390 C C . ASP A 1 173 ? 5.148 -4.360 -15.653 1.00 92.62 173 ASP A C 1
ATOM 1392 O O . ASP A 1 173 ? 5.104 -4.637 -14.454 1.00 92.62 173 ASP A O 1
ATOM 1396 N N . ILE A 1 174 ? 5.818 -3.286 -16.098 1.00 92.31 174 ILE A N 1
ATOM 1397 C CA . ILE A 1 174 ? 6.504 -2.347 -15.197 1.00 92.31 174 ILE A CA 1
ATOM 1398 C C . ILE A 1 174 ? 5.494 -1.600 -14.323 1.00 92.31 174 ILE A C 1
ATOM 1400 O O . ILE A 1 174 ? 5.721 -1.440 -13.122 1.00 92.31 174 ILE A O 1
ATOM 1404 N N . GLU A 1 175 ? 4.395 -1.124 -14.908 1.00 93.56 175 GLU A N 1
ATOM 1405 C CA . GLU A 1 175 ? 3.351 -0.422 -14.160 1.00 93.56 175 GLU A CA 1
ATOM 1406 C C . GLU A 1 175 ? 2.655 -1.340 -13.149 1.00 93.56 175 GLU A C 1
ATOM 1408 O O . GLU A 1 175 ? 2.436 -0.932 -12.011 1.00 93.56 175 GLU A O 1
ATOM 1413 N N . ASP A 1 176 ? 2.377 -2.592 -13.507 1.00 94.75 176 ASP A N 1
ATOM 1414 C CA . ASP A 1 176 ? 1.794 -3.586 -12.603 1.00 94.75 176 ASP A CA 1
ATOM 1415 C C . ASP A 1 176 ? 2.711 -3.850 -11.406 1.00 94.75 176 ASP A C 1
ATOM 1417 O O . ASP A 1 176 ? 2.254 -3.866 -10.260 1.00 94.75 176 ASP A O 1
ATOM 1421 N N . LEU A 1 177 ? 4.021 -3.957 -11.641 1.00 95.00 177 LEU A N 1
ATOM 1422 C CA . LEU A 1 177 ? 4.997 -4.143 -10.574 1.00 95.00 177 LEU A CA 1
ATOM 1423 C C . LEU A 1 177 ? 5.124 -2.905 -9.675 1.00 95.00 177 LEU A C 1
ATOM 1425 O O . LEU A 1 177 ? 5.155 -3.034 -8.451 1.00 95.00 177 LEU A O 1
ATOM 1429 N N . LYS A 1 178 ? 5.131 -1.692 -10.246 1.00 94.94 178 LYS A N 1
ATOM 1430 C CA . LYS A 1 178 ? 5.084 -0.449 -9.456 1.00 94.94 178 LYS A CA 1
ATOM 1431 C C . LYS A 1 178 ? 3.815 -0.375 -8.612 1.00 94.94 178 LYS A C 1
ATOM 1433 O O . LYS A 1 178 ? 3.896 -0.036 -7.434 1.00 94.94 178 LYS A O 1
ATOM 1438 N N . ASN A 1 179 ? 2.660 -0.716 -9.181 1.00 96.06 179 ASN A N 1
ATOM 1439 C CA . ASN A 1 179 ? 1.387 -0.742 -8.464 1.00 96.06 179 ASN A CA 1
ATOM 1440 C C . ASN A 1 179 ? 1.402 -1.765 -7.325 1.00 96.06 179 ASN A C 1
ATOM 1442 O O . ASN A 1 179 ? 0.890 -1.474 -6.246 1.00 96.06 179 ASN A O 1
ATOM 1446 N N . ALA A 1 180 ? 2.040 -2.921 -7.518 1.00 96.69 180 ALA A N 1
ATOM 1447 C CA . ALA A 1 180 ? 2.228 -3.901 -6.456 1.00 96.69 180 ALA A CA 1
ATOM 1448 C C . ALA A 1 180 ? 3.127 -3.361 -5.325 1.00 96.69 180 ALA A C 1
ATOM 1450 O O . ALA A 1 180 ? 2.772 -3.483 -4.153 1.00 96.69 180 ALA A O 1
ATOM 1451 N N . ILE A 1 181 ? 4.233 -2.676 -5.649 1.00 96.88 181 ILE A N 1
ATOM 1452 C CA . ILE A 1 181 ? 5.084 -2.000 -4.649 1.00 96.88 181 ILE A CA 1
ATOM 1453 C C . ILE A 1 181 ? 4.287 -0.923 -3.885 1.00 96.88 181 ILE A C 1
ATOM 1455 O O . ILE A 1 181 ? 4.393 -0.823 -2.660 1.00 96.88 181 ILE A O 1
ATOM 1459 N N . ILE A 1 182 ? 3.461 -0.133 -4.583 1.00 96.19 182 ILE A N 1
ATOM 1460 C CA . ILE A 1 182 ? 2.583 0.881 -3.971 1.00 96.19 182 ILE A CA 1
ATOM 1461 C C . ILE A 1 182 ? 1.555 0.224 -3.042 1.00 96.19 182 ILE A C 1
ATOM 1463 O O . ILE A 1 182 ? 1.361 0.703 -1.927 1.00 96.19 182 ILE A O 1
ATOM 1467 N N . ALA A 1 183 ? 0.945 -0.889 -3.450 1.00 96.31 183 ALA A N 1
ATOM 1468 C CA . ALA A 1 183 ? -0.022 -1.603 -2.624 1.00 96.31 183 ALA A CA 1
ATOM 1469 C C . ALA A 1 183 ? 0.600 -2.052 -1.291 1.00 96.31 183 ALA A C 1
ATOM 1471 O O . ALA A 1 183 ? 0.028 -1.793 -0.233 1.00 96.31 183 ALA A O 1
ATOM 1472 N N . VAL A 1 184 ? 1.811 -2.625 -1.318 1.00 96.25 184 VAL A N 1
ATOM 1473 C CA . VAL A 1 184 ? 2.543 -2.985 -0.091 1.00 96.25 184 VAL A CA 1
ATOM 1474 C C . VAL A 1 184 ? 2.887 -1.738 0.733 1.00 96.25 184 VAL A C 1
ATOM 1476 O O . VAL A 1 184 ? 2.733 -1.743 1.954 1.00 96.25 184 VAL A O 1
ATOM 1479 N N . SER A 1 185 ? 3.285 -0.631 0.093 1.00 95.88 185 SER A N 1
ATOM 1480 C CA . SER A 1 185 ? 3.510 0.658 0.772 1.00 95.88 185 SER A CA 1
ATOM 1481 C C . SER A 1 185 ? 2.286 1.105 1.577 1.00 95.88 185 SER A C 1
ATOM 1483 O O . SER A 1 185 ? 2.409 1.502 2.739 1.00 95.88 185 SER A O 1
ATOM 1485 N N . ASP A 1 186 ? 1.096 1.005 0.987 1.00 95.31 186 ASP A N 1
ATOM 1486 C CA . ASP A 1 186 ? -0.152 1.423 1.620 1.00 95.31 186 ASP A CA 1
ATOM 1487 C C . ASP A 1 186 ? -0.543 0.517 2.796 1.00 95.31 186 ASP A C 1
ATOM 1489 O O . ASP A 1 186 ? -1.044 1.013 3.808 1.00 95.31 186 ASP A O 1
ATOM 1493 N N . LEU A 1 187 ? -0.226 -0.782 2.741 1.00 94.50 187 LEU A N 1
ATOM 1494 C CA . LEU A 1 187 ? -0.389 -1.692 3.880 1.00 94.50 187 LEU A CA 1
ATOM 1495 C C . LEU A 1 187 ? 0.419 -1.229 5.107 1.00 94.50 187 LEU A C 1
ATOM 1497 O O . LEU A 1 187 ? -0.117 -1.177 6.219 1.00 94.50 187 LEU A O 1
ATOM 1501 N N . TYR A 1 188 ? 1.679 -0.820 4.915 1.00 95.44 188 TYR A N 1
ATOM 1502 C CA . TYR A 1 188 ? 2.510 -0.279 5.997 1.00 95.44 188 TYR A CA 1
ATOM 1503 C C . TYR A 1 188 ? 2.015 1.081 6.499 1.00 95.44 188 TYR A C 1
ATOM 1505 O O . TYR A 1 188 ? 1.993 1.303 7.710 1.00 95.44 188 TYR A O 1
ATOM 1513 N N . LYS A 1 189 ? 1.576 1.984 5.609 1.00 95.25 189 LYS A N 1
ATOM 1514 C CA . LYS A 1 189 ? 0.993 3.280 6.015 1.00 95.25 189 LYS A CA 1
ATOM 1515 C C . LYS A 1 189 ? -0.240 3.087 6.897 1.00 95.25 189 LYS A C 1
ATOM 1517 O O . LYS A 1 189 ? -0.343 3.734 7.936 1.00 95.25 189 LYS A O 1
ATOM 1522 N N . ASN A 1 190 ? -1.117 2.152 6.531 1.00 92.94 190 ASN A N 1
ATOM 1523 C CA . ASN A 1 190 ? -2.312 1.826 7.308 1.00 92.94 190 ASN A CA 1
ATOM 1524 C C . ASN A 1 190 ? -1.966 1.287 8.706 1.00 92.94 190 ASN A C 1
ATOM 1526 O O . ASN A 1 190 ? -2.605 1.671 9.687 1.00 92.94 190 ASN A O 1
ATOM 1530 N N . ILE A 1 191 ? -0.943 0.426 8.825 1.00 94.19 191 ILE A N 1
ATOM 1531 C CA . ILE A 1 191 ? -0.454 -0.031 10.138 1.00 94.19 191 ILE A CA 1
ATOM 1532 C C . ILE A 1 191 ? 0.111 1.134 10.949 1.00 94.19 191 ILE A C 1
ATOM 1534 O O . ILE A 1 191 ? -0.185 1.225 12.139 1.00 94.19 191 ILE A O 1
ATOM 1538 N N . ILE A 1 192 ? 0.903 2.020 10.339 1.00 95.81 192 ILE A N 1
ATOM 1539 C CA . ILE A 1 192 ? 1.486 3.178 11.032 1.00 95.81 192 ILE A CA 1
ATOM 1540 C C . ILE A 1 192 ? 0.378 4.083 11.575 1.00 95.81 192 ILE A C 1
ATOM 1542 O O . ILE A 1 192 ? 0.405 4.406 12.759 1.00 95.81 192 ILE A O 1
ATOM 1546 N N . GLU A 1 193 ? -0.619 4.430 10.758 1.00 94.94 193 GLU A N 1
ATOM 1547 C CA . GLU A 1 193 ? -1.729 5.289 11.184 1.00 94.94 193 GLU A CA 1
ATOM 1548 C C . GLU A 1 193 ? -2.531 4.658 12.333 1.00 94.94 193 GLU A C 1
ATOM 1550 O O . GLU A 1 193 ? -2.783 5.306 13.353 1.00 94.94 193 GLU A O 1
ATOM 1555 N N . ALA A 1 194 ? -2.894 3.377 12.210 1.00 94.62 194 ALA A N 1
ATOM 1556 C CA . ALA A 1 194 ? -3.595 2.663 13.274 1.00 94.62 194 ALA A CA 1
ATOM 1557 C C . ALA A 1 194 ? -2.743 2.580 14.553 1.00 94.62 194 ALA A C 1
ATOM 1559 O O . ALA A 1 194 ? -3.249 2.782 15.655 1.00 94.62 194 ALA A O 1
ATOM 1560 N N . THR A 1 195 ? -1.436 2.343 14.419 1.00 96.44 195 THR A N 1
ATOM 1561 C CA . THR A 1 195 ? -0.503 2.282 15.553 1.00 96.44 195 THR A CA 1
ATOM 1562 C C . THR A 1 195 ? -0.343 3.641 16.227 1.00 96.44 195 THR A C 1
ATOM 1564 O O . THR A 1 195 ? -0.275 3.698 17.451 1.00 96.44 195 THR A O 1
ATOM 1567 N N . ASP A 1 196 ? -0.350 4.738 15.473 1.00 96.12 196 ASP A N 1
ATOM 1568 C CA . ASP A 1 196 ? -0.314 6.094 16.024 1.00 96.12 196 ASP A CA 1
ATOM 1569 C C . ASP A 1 196 ? -1.556 6.404 16.858 1.00 96.12 196 ASP A C 1
ATOM 1571 O O . ASP A 1 196 ? -1.446 6.920 17.975 1.00 96.12 196 ASP A O 1
ATOM 1575 N N . LYS A 1 197 ? -2.734 6.014 16.367 1.00 96.19 197 LYS A N 1
ATOM 1576 C CA . LYS A 1 197 ? -3.990 6.124 17.118 1.00 96.19 197 LYS A CA 1
ATOM 1577 C C . LYS A 1 197 ? -3.968 5.241 18.370 1.00 96.19 197 LYS A C 1
ATOM 1579 O O . LYS A 1 197 ? -4.283 5.720 19.458 1.00 96.19 197 LYS A O 1
ATOM 1584 N N . ALA A 1 198 ? -3.511 3.991 18.256 1.00 96.50 198 ALA A N 1
ATOM 1585 C CA . ALA A 1 198 ? -3.342 3.098 19.404 1.00 96.50 198 ALA A CA 1
ATOM 1586 C C . ALA A 1 198 ? -2.374 3.675 20.444 1.00 96.50 198 ALA A C 1
ATOM 1588 O O . ALA A 1 198 ? -2.675 3.640 21.635 1.00 96.50 198 ALA A O 1
ATOM 1589 N N . LEU A 1 199 ? -1.237 4.235 20.024 1.00 95.88 199 LEU A N 1
ATOM 1590 C CA . LEU A 1 199 ? -0.272 4.886 20.912 1.00 95.88 199 LEU A CA 1
ATOM 1591 C C . LEU A 1 199 ? -0.904 6.078 21.630 1.00 95.88 199 LEU A C 1
ATOM 1593 O O . LEU A 1 199 ? -0.767 6.187 22.846 1.00 95.88 199 LEU A O 1
ATOM 1597 N N . ALA A 1 200 ? -1.637 6.934 20.912 1.00 95.06 200 ALA A N 1
ATOM 1598 C CA . ALA A 1 200 ? -2.318 8.090 21.495 1.00 95.06 200 ALA A CA 1
ATOM 1599 C C . ALA A 1 200 ? -3.298 7.696 22.616 1.00 95.06 200 ALA A C 1
ATOM 1601 O O . ALA A 1 200 ? -3.383 8.390 23.632 1.00 95.06 200 ALA A O 1
ATOM 1602 N N . ILE A 1 201 ? -3.994 6.568 22.456 1.00 95.12 201 ILE A N 1
ATOM 1603 C CA . ILE A 1 201 ? -4.847 5.983 23.498 1.00 95.12 201 ILE A CA 1
ATOM 1604 C C . ILE A 1 201 ? -3.980 5.400 24.623 1.00 95.12 201 ILE A C 1
ATOM 1606 O O . ILE A 1 201 ? -4.197 5.685 25.801 1.00 95.12 201 ILE A O 1
ATOM 1610 N N . THR A 1 202 ? -2.956 4.623 24.262 1.00 94.50 202 THR A N 1
ATOM 1611 C CA . THR A 1 202 ? -2.120 3.856 25.196 1.00 94.50 202 THR A CA 1
ATOM 1612 C C . THR A 1 202 ? -1.343 4.740 26.169 1.00 94.50 202 THR A C 1
ATOM 1614 O O . THR A 1 202 ? -1.122 4.334 27.305 1.00 94.50 202 THR A O 1
ATOM 1617 N N . TRP A 1 203 ? -0.990 5.971 25.797 1.00 91.56 203 TRP A N 1
ATOM 1618 C CA . TRP A 1 203 ? -0.357 6.925 26.718 1.00 91.56 203 TRP A CA 1
ATOM 1619 C C . TRP A 1 203 ? -1.201 7.257 27.958 1.00 91.56 203 TRP A C 1
ATOM 1621 O O . TRP A 1 203 ? -0.644 7.676 28.969 1.00 91.56 203 TRP A O 1
ATOM 1631 N N . ASN A 1 204 ? -2.519 7.045 27.903 1.00 87.50 204 ASN A N 1
ATOM 1632 C CA . ASN A 1 204 ? -3.418 7.192 29.053 1.00 87.50 204 ASN A CA 1
ATOM 1633 C C . ASN A 1 204 ? -3.606 5.883 29.835 1.00 87.50 204 ASN A C 1
ATOM 1635 O O . ASN A 1 204 ? -4.264 5.863 30.871 1.00 87.50 204 ASN A O 1
ATOM 1639 N N . THR A 1 205 ? -3.016 4.785 29.363 1.00 83.81 205 THR A N 1
ATOM 1640 C CA . THR A 1 205 ? -2.978 3.509 30.078 1.00 83.81 205 THR A CA 1
ATOM 1641 C C . THR A 1 205 ? -1.781 3.494 31.034 1.00 83.81 205 THR A C 1
ATOM 1643 O O . THR A 1 205 ? -0.753 4.123 30.791 1.00 83.81 205 THR A O 1
ATOM 1646 N N . THR A 1 206 ? -1.850 2.701 32.101 1.00 84.56 206 THR A N 1
ATOM 1647 C CA . THR A 1 206 ? -0.694 2.431 32.977 1.00 84.56 206 THR A CA 1
ATOM 1648 C C . THR A 1 206 ? 0.235 1.334 32.423 1.00 84.56 206 THR A C 1
ATOM 1650 O O . THR A 1 206 ? 1.103 0.831 33.138 1.00 84.56 206 THR A O 1
ATOM 1653 N N . ARG A 1 207 ? 0.067 0.936 31.151 1.00 91.25 207 ARG A N 1
ATOM 1654 C CA . ARG A 1 207 ? 0.714 -0.226 30.518 1.00 91.25 207 ARG A CA 1
ATOM 1655 C C . ARG A 1 207 ? 1.938 0.170 29.692 1.00 91.25 207 ARG A C 1
ATOM 1657 O O . ARG A 1 207 ? 1.885 0.236 28.466 1.00 91.25 207 ARG A O 1
ATOM 1664 N N . ILE A 1 208 ? 3.067 0.379 30.370 1.00 93.38 208 ILE A N 1
ATOM 1665 C CA . ILE A 1 208 ? 4.357 0.708 29.730 1.00 93.38 208 ILE A CA 1
ATOM 1666 C C . ILE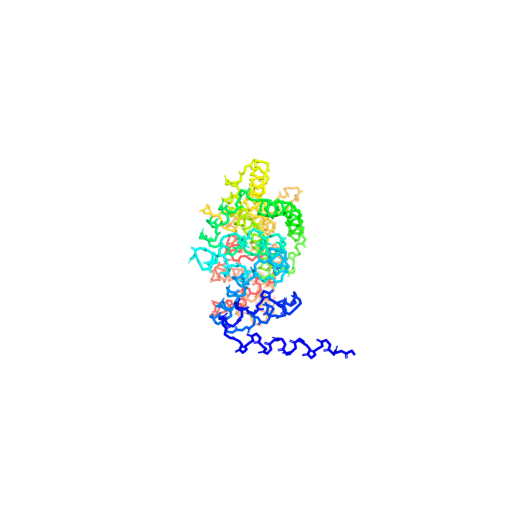 A 1 208 ? 4.761 -0.354 28.694 1.00 93.38 208 ILE A C 1
ATOM 1668 O O . ILE A 1 208 ? 5.221 -0.015 27.608 1.00 93.38 208 ILE A O 1
ATOM 1672 N N . ASP A 1 209 ? 4.505 -1.631 28.980 1.00 95.06 209 ASP A N 1
ATOM 1673 C CA . ASP A 1 209 ? 4.802 -2.736 28.066 1.00 95.06 209 ASP A CA 1
ATOM 1674 C C . ASP A 1 209 ? 4.050 -2.628 26.729 1.00 95.06 209 ASP A C 1
ATOM 1676 O O . ASP A 1 209 ? 4.566 -3.020 25.683 1.00 95.06 209 ASP A O 1
ATOM 1680 N N . LEU A 1 210 ? 2.832 -2.082 26.743 1.00 94.75 210 LEU A N 1
ATOM 1681 C CA . LEU A 1 210 ? 2.037 -1.873 25.538 1.00 94.75 210 LEU A CA 1
ATOM 1682 C C . LEU A 1 210 ? 2.564 -0.682 24.726 1.00 94.75 210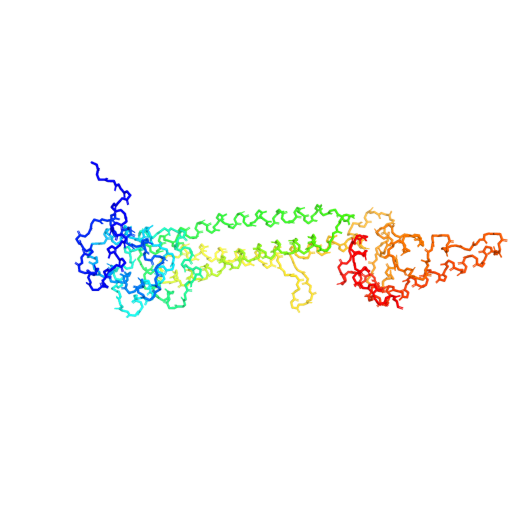 LEU A C 1
ATOM 1684 O O . LEU A 1 210 ? 2.639 -0.771 23.501 1.00 94.75 210 LEU A O 1
ATOM 1688 N N . ILE A 1 211 ? 2.992 0.390 25.403 1.00 95.50 211 ILE A N 1
ATOM 1689 C CA . ILE A 1 211 ? 3.635 1.553 24.768 1.00 95.50 211 ILE A CA 1
ATOM 1690 C C . ILE A 1 211 ? 4.898 1.112 24.026 1.00 95.50 211 ILE A C 1
ATOM 1692 O O . ILE A 1 211 ? 5.069 1.447 22.854 1.00 95.50 211 ILE A O 1
ATOM 1696 N N . GLU A 1 212 ? 5.757 0.326 24.676 1.00 95.69 212 GLU A N 1
ATOM 1697 C CA . GLU A 1 212 ? 6.988 -0.193 24.072 1.00 95.69 212 GLU A CA 1
ATOM 1698 C C . GLU A 1 212 ? 6.689 -1.057 22.842 1.00 95.69 212 GLU A C 1
ATOM 1700 O O . GLU A 1 212 ? 7.267 -0.839 21.777 1.00 95.69 212 GLU A O 1
ATOM 1705 N N . LYS A 1 213 ? 5.734 -1.993 22.946 1.00 95.88 213 LYS A N 1
ATOM 1706 C CA . LYS A 1 213 ? 5.340 -2.856 21.820 1.00 95.88 213 LYS A CA 1
ATOM 1707 C C . LYS A 1 213 ? 4.842 -2.062 20.617 1.00 95.88 213 LYS A C 1
ATOM 1709 O O . LYS A 1 213 ? 5.292 -2.304 19.500 1.00 95.88 213 LYS A O 1
ATOM 1714 N N . LEU A 1 214 ? 3.921 -1.125 20.835 1.00 96.56 214 LEU A N 1
ATOM 1715 C CA . LEU A 1 214 ? 3.368 -0.296 19.765 1.00 96.56 214 LEU A CA 1
ATOM 1716 C C . LEU A 1 214 ? 4.431 0.632 19.160 1.00 96.56 214 LEU A C 1
ATOM 1718 O O . LEU A 1 214 ? 4.459 0.820 17.946 1.00 96.56 214 LEU A O 1
ATOM 1722 N N . THR A 1 215 ? 5.350 1.150 19.978 1.00 96.56 215 THR A N 1
ATOM 1723 C CA . THR A 1 215 ? 6.487 1.950 19.497 1.00 96.56 215 THR A CA 1
ATOM 1724 C C . THR A 1 215 ? 7.379 1.124 18.570 1.00 96.56 215 THR A C 1
ATOM 1726 O O . THR A 1 215 ? 7.657 1.560 17.457 1.00 96.56 215 THR A O 1
ATOM 1729 N N . ILE A 1 216 ? 7.732 -0.109 18.954 1.00 96.81 216 ILE A N 1
ATOM 1730 C CA . ILE A 1 216 ? 8.523 -1.021 18.111 1.00 96.81 216 ILE A CA 1
ATOM 1731 C C . ILE A 1 216 ? 7.800 -1.332 16.794 1.00 96.81 216 ILE A C 1
ATOM 1733 O O . ILE A 1 216 ? 8.431 -1.339 15.737 1.00 96.81 216 ILE A O 1
ATOM 1737 N N . ILE A 1 217 ? 6.484 -1.577 16.832 1.00 96.75 217 ILE A N 1
ATOM 1738 C CA . ILE A 1 217 ? 5.670 -1.819 15.627 1.00 96.75 217 ILE A CA 1
ATOM 1739 C C . ILE A 1 217 ? 5.738 -0.612 14.691 1.00 96.75 217 ILE A C 1
ATOM 1741 O O . ILE A 1 217 ? 6.008 -0.779 13.499 1.00 96.75 217 ILE A O 1
ATOM 1745 N N . LYS A 1 218 ? 5.552 0.599 15.224 1.00 96.88 218 LYS A N 1
ATOM 1746 C CA . LYS A 1 218 ? 5.635 1.841 14.453 1.00 96.88 218 LYS A CA 1
ATOM 1747 C C . LYS A 1 218 ? 7.018 2.028 13.836 1.00 96.88 218 LYS A C 1
ATOM 1749 O O . LYS A 1 218 ? 7.113 2.233 12.630 1.00 96.88 218 LYS A O 1
ATOM 1754 N N . GLU A 1 219 ? 8.076 1.932 14.635 1.00 96.81 219 GLU A N 1
ATOM 1755 C CA . GLU A 1 219 ? 9.457 2.120 14.178 1.00 96.81 219 GLU A CA 1
ATOM 1756 C C . GLU A 1 219 ? 9.848 1.089 13.119 1.00 96.81 219 GLU A C 1
ATOM 1758 O O . GLU A 1 219 ? 10.406 1.448 12.083 1.00 96.81 219 GLU A O 1
ATOM 1763 N N . THR A 1 220 ? 9.489 -0.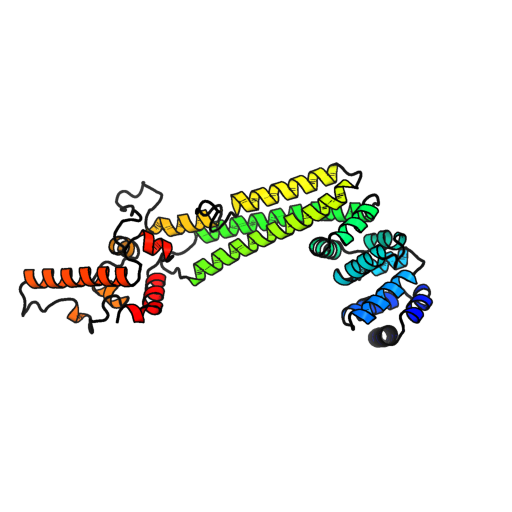180 13.329 1.00 96.12 220 THR A N 1
ATOM 1764 C CA . THR A 1 220 ? 9.726 -1.253 12.354 1.00 96.12 220 THR A CA 1
ATOM 1765 C C . THR A 1 220 ? 8.989 -0.963 11.051 1.00 96.12 220 THR A C 1
ATOM 1767 O O . THR A 1 220 ? 9.578 -1.049 9.976 1.00 96.12 220 THR A O 1
ATOM 1770 N N . SER A 1 221 ? 7.719 -0.562 11.131 1.00 96.69 221 SER A N 1
ATOM 1771 C CA . SER A 1 221 ? 6.908 -0.242 9.953 1.00 96.69 221 SER A CA 1
ATOM 1772 C C . SER A 1 221 ? 7.473 0.949 9.179 1.00 96.69 221 SER A C 1
ATOM 1774 O O . SER A 1 221 ? 7.588 0.895 7.957 1.00 96.69 221 SER A O 1
ATOM 1776 N N . GLN A 1 222 ? 7.875 2.010 9.882 1.00 96.19 222 GLN A N 1
ATOM 1777 C CA . GLN A 1 222 ? 8.500 3.191 9.286 1.00 96.19 222 GLN A CA 1
ATOM 1778 C C . GLN A 1 222 ? 9.847 2.856 8.644 1.00 96.19 222 GLN A C 1
ATOM 1780 O O . GLN A 1 222 ? 10.132 3.314 7.538 1.00 96.19 222 GLN A O 1
ATOM 1785 N N . TYR A 1 223 ? 10.661 2.034 9.310 1.00 95.81 223 TYR A N 1
ATOM 1786 C CA . TYR A 1 223 ? 11.928 1.567 8.765 1.00 95.81 223 TYR A CA 1
ATOM 1787 C C . TYR A 1 223 ? 11.714 0.791 7.463 1.00 95.81 223 TYR A C 1
ATOM 1789 O O . TYR A 1 223 ? 12.345 1.123 6.462 1.00 95.81 223 TYR A O 1
ATOM 1797 N N . GLN A 1 224 ? 10.798 -0.183 7.443 1.00 95.50 224 GLN A N 1
ATOM 1798 C CA . GLN A 1 224 ? 10.505 -0.968 6.239 1.00 95.50 224 GLN A CA 1
ATOM 1799 C C . GLN A 1 224 ? 9.957 -0.092 5.108 1.00 95.50 224 GLN A C 1
ATOM 1801 O O . GLN A 1 224 ? 10.436 -0.176 3.978 1.00 95.50 224 GLN A O 1
ATOM 1806 N N . LEU A 1 225 ? 9.029 0.817 5.420 1.00 94.81 225 LEU A N 1
ATOM 1807 C CA . LEU A 1 225 ? 8.463 1.749 4.449 1.00 94.81 225 LEU A CA 1
ATOM 1808 C C . LEU A 1 225 ? 9.545 2.615 3.785 1.00 94.81 225 LEU A C 1
ATOM 1810 O O . LEU A 1 225 ? 9.552 2.769 2.568 1.00 94.81 225 LEU A O 1
ATOM 1814 N N . VAL A 1 226 ? 10.482 3.158 4.567 1.00 92.12 226 VAL A N 1
ATOM 1815 C CA . VAL A 1 226 ? 11.513 4.077 4.058 1.00 92.12 226 VAL A CA 1
ATOM 1816 C C . VAL A 1 226 ? 12.695 3.344 3.420 1.00 92.12 226 VAL A C 1
ATOM 1818 O O . VAL A 1 226 ? 13.255 3.833 2.438 1.00 92.12 226 VAL A O 1
ATOM 1821 N N . LYS A 1 227 ? 13.130 2.217 3.996 1.00 92.75 227 LYS A N 1
ATOM 1822 C CA . LYS A 1 227 ? 14.374 1.534 3.607 1.00 92.75 227 LYS A CA 1
ATOM 1823 C C . LYS A 1 227 ? 14.159 0.363 2.662 1.00 92.75 227 LYS A C 1
ATOM 1825 O O . LYS A 1 227 ? 14.926 0.251 1.711 1.00 92.75 227 LYS A O 1
ATOM 1830 N N . ALA A 1 228 ? 13.164 -0.482 2.916 1.00 94.12 228 ALA A N 1
ATOM 1831 C CA . ALA A 1 228 ? 12.912 -1.653 2.084 1.00 94.12 228 ALA A CA 1
ATOM 1832 C C . ALA A 1 228 ? 12.027 -1.300 0.887 1.00 94.12 228 ALA A C 1
ATOM 1834 O O . ALA A 1 228 ? 12.431 -1.525 -0.245 1.00 94.12 228 ALA A O 1
ATOM 1835 N N . ILE A 1 229 ? 10.867 -0.678 1.115 1.00 95.38 229 ILE A N 1
ATOM 1836 C CA . ILE A 1 229 ? 9.934 -0.312 0.036 1.00 95.38 229 ILE A CA 1
ATOM 1837 C C . ILE A 1 229 ? 10.447 0.916 -0.719 1.00 95.38 229 ILE A C 1
ATOM 1839 O O . ILE A 1 229 ? 10.640 0.865 -1.932 1.00 95.38 229 ILE A O 1
ATOM 1843 N N . GLY A 1 230 ? 10.735 1.995 0.010 1.00 92.44 230 GLY A N 1
ATOM 1844 C CA . GLY A 1 230 ? 11.274 3.229 -0.547 1.00 92.44 230 GLY A CA 1
ATOM 1845 C C . GLY A 1 230 ? 10.264 4.041 -1.360 1.00 92.44 230 GLY A C 1
ATOM 1846 O O . GLY A 1 230 ? 9.049 3.876 -1.239 1.00 92.44 230 GLY A O 1
ATOM 1847 N N . PHE A 1 231 ? 10.781 4.963 -2.171 1.00 88.44 231 PHE A N 1
ATOM 1848 C CA . PHE A 1 231 ? 9.998 5.911 -2.964 1.00 88.44 231 PHE A CA 1
ATOM 1849 C C . PHE A 1 231 ? 10.417 5.856 -4.432 1.00 88.44 231 PHE A C 1
ATOM 1851 O O . PHE A 1 231 ? 11.599 5.684 -4.724 1.00 88.44 231 PHE A O 1
ATOM 1858 N N . ASN A 1 232 ? 9.455 6.038 -5.339 1.00 83.50 232 ASN A N 1
ATOM 1859 C CA . ASN A 1 232 ? 9.710 6.077 -6.782 1.00 83.50 232 ASN A CA 1
ATOM 1860 C C . ASN A 1 232 ? 10.516 7.318 -7.193 1.00 83.50 232 ASN A C 1
ATOM 1862 O O . ASN A 1 232 ? 11.405 7.233 -8.018 1.00 83.50 232 ASN A O 1
ATOM 1866 N N . GLU A 1 233 ? 10.242 8.472 -6.587 1.00 80.06 233 GLU A N 1
ATOM 1867 C CA . GLU A 1 233 ? 11.043 9.684 -6.764 1.00 80.06 233 GLU A CA 1
ATOM 1868 C C . GLU A 1 233 ? 11.131 10.376 -5.405 1.00 80.06 233 GLU A C 1
ATOM 1870 O O . GLU A 1 233 ? 10.135 10.878 -4.877 1.00 80.06 233 GLU A O 1
ATOM 1875 N N . SER A 1 234 ? 12.308 10.347 -4.778 1.00 66.81 234 SER A N 1
ATOM 1876 C CA . SER A 1 234 ? 12.536 11.120 -3.556 1.00 66.81 234 SER A CA 1
ATOM 1877 C C . SER A 1 234 ? 12.582 12.627 -3.866 1.00 66.81 234 SER A C 1
ATOM 1879 O O . SER A 1 234 ? 12.795 13.015 -5.016 1.00 66.81 234 SER A O 1
ATOM 1881 N N . PRO A 1 235 ? 12.459 13.512 -2.856 1.00 56.00 235 PRO A N 1
ATOM 1882 C CA . PRO A 1 235 ? 12.670 14.955 -3.035 1.00 56.00 235 PRO A CA 1
ATOM 1883 C C . PRO A 1 235 ? 14.045 15.319 -3.623 1.00 56.00 235 PRO A C 1
ATOM 1885 O O . PRO A 1 235 ? 14.216 16.407 -4.166 1.00 56.00 235 PRO A O 1
ATOM 1888 N N . GLU A 1 236 ? 15.017 14.409 -3.514 1.00 59.84 236 GLU A N 1
ATOM 1889 C CA . GLU A 1 236 ? 16.375 14.523 -4.057 1.00 59.84 236 GLU A CA 1
ATOM 1890 C C . GLU A 1 236 ? 16.487 13.989 -5.501 1.00 59.84 236 GLU A C 1
ATOM 1892 O O . GLU A 1 236 ? 17.553 14.059 -6.106 1.00 59.84 236 GLU A O 1
ATOM 1897 N N . GLY A 1 237 ? 15.390 13.480 -6.071 1.00 68.69 237 GLY A N 1
ATOM 1898 C CA . GLY A 1 237 ? 15.295 13.011 -7.456 1.00 68.69 237 GLY A CA 1
ATOM 1899 C C . GLY A 1 237 ? 15.747 11.567 -7.690 1.00 68.69 237 GLY A C 1
ATOM 1900 O O . GLY A 1 237 ? 15.846 11.152 -8.841 1.00 68.69 237 GLY A O 1
ATOM 1901 N N . LEU A 1 238 ? 16.026 10.798 -6.632 1.00 79.38 238 LEU A N 1
ATOM 1902 C CA . LEU A 1 238 ? 16.465 9.400 -6.732 1.00 79.38 238 LEU A CA 1
ATOM 1903 C C . LEU A 1 238 ? 15.434 8.436 -6.139 1.00 79.38 238 LEU A C 1
ATOM 1905 O O . LEU A 1 238 ? 14.888 8.697 -5.063 1.00 79.38 238 LEU A O 1
ATOM 1909 N N . SER A 1 239 ? 15.203 7.312 -6.815 1.00 86.94 239 SER A N 1
ATOM 1910 C CA . SER A 1 239 ? 14.421 6.193 -6.283 1.00 86.94 239 SER A CA 1
ATOM 1911 C C . SER A 1 239 ? 15.128 5.551 -5.084 1.00 86.94 239 SER A C 1
ATOM 1913 O O . SER A 1 239 ? 16.358 5.557 -5.005 1.00 86.94 239 SER A O 1
ATOM 1915 N N . THR A 1 240 ? 14.379 4.940 -4.163 1.00 91.56 240 THR A N 1
ATOM 1916 C CA . THR A 1 240 ? 14.935 4.168 -3.030 1.00 91.56 240 THR A CA 1
ATOM 1917 C C . THR A 1 240 ? 14.236 2.814 -2.866 1.00 91.56 240 THR A C 1
ATOM 1919 O O . THR A 1 240 ? 13.179 2.587 -3.451 1.00 91.56 240 THR A O 1
ATOM 1922 N N . GLY A 1 241 ? 14.823 1.897 -2.086 1.00 94.44 241 GLY A N 1
ATOM 1923 C CA . GLY A 1 241 ? 14.212 0.600 -1.759 1.00 94.44 241 GLY A CA 1
ATOM 1924 C C . GLY A 1 241 ? 13.911 -0.271 -2.987 1.00 94.44 241 GLY A C 1
ATOM 1925 O O . GLY A 1 241 ? 14.729 -0.359 -3.906 1.00 94.44 241 GLY A O 1
ATOM 1926 N N . LEU A 1 242 ? 12.726 -0.885 -3.018 1.00 96.00 242 LEU A N 1
ATOM 1927 C CA . LEU A 1 242 ? 12.229 -1.701 -4.128 1.00 96.00 242 LEU A CA 1
ATOM 1928 C C . LEU A 1 242 ? 12.170 -0.922 -5.446 1.00 96.00 242 LEU A C 1
ATOM 1930 O O . LEU A 1 242 ? 12.507 -1.482 -6.487 1.00 96.00 242 LEU A O 1
ATOM 1934 N N . PHE A 1 243 ? 11.818 0.368 -5.421 1.00 94.88 243 PHE A N 1
ATOM 1935 C CA . PHE A 1 243 ? 11.827 1.194 -6.635 1.00 94.88 243 PHE A CA 1
ATOM 1936 C C . PHE A 1 243 ? 13.241 1.366 -7.195 1.00 94.88 243 PHE A C 1
ATOM 1938 O O . PHE A 1 243 ? 13.450 1.207 -8.395 1.00 94.88 243 PHE A O 1
ATOM 1945 N N . ALA A 1 244 ? 14.228 1.624 -6.331 1.00 93.06 244 ALA A N 1
ATOM 1946 C CA . ALA A 1 244 ? 15.629 1.679 -6.753 1.00 93.06 244 ALA A CA 1
ATOM 1947 C C . ALA A 1 244 ? 16.124 0.331 -7.278 1.00 93.06 244 ALA A C 1
ATOM 1949 O O . ALA A 1 244 ? 16.858 0.295 -8.265 1.00 93.06 244 ALA A O 1
ATOM 1950 N N . LYS A 1 245 ? 15.723 -0.773 -6.635 1.00 94.31 245 LYS A N 1
ATOM 1951 C CA . LYS A 1 245 ? 16.073 -2.131 -7.065 1.00 94.31 245 LYS A CA 1
ATOM 1952 C C . LYS A 1 245 ? 15.507 -2.430 -8.452 1.00 94.31 245 LYS A C 1
ATOM 1954 O O . LYS A 1 245 ? 16.258 -2.870 -9.318 1.00 94.31 245 LYS A O 1
ATOM 1959 N N . LEU A 1 246 ? 14.232 -2.115 -8.686 1.00 94.25 246 LEU A N 1
ATOM 1960 C CA . LEU A 1 246 ? 13.597 -2.227 -9.998 1.00 94.25 246 LEU A CA 1
ATOM 1961 C C . LEU A 1 246 ? 14.321 -1.369 -11.038 1.00 94.25 246 LEU A C 1
ATOM 1963 O O . LEU A 1 246 ? 14.723 -1.882 -12.078 1.00 94.25 246 LEU A O 1
ATOM 1967 N N . GLN A 1 247 ? 14.546 -0.088 -10.745 1.00 91.31 247 GLN A N 1
ATOM 1968 C CA . GLN A 1 247 ? 15.228 0.818 -11.666 1.00 91.31 247 GLN A CA 1
ATOM 1969 C C . GLN A 1 247 ? 16.640 0.330 -12.004 1.00 91.31 247 GLN A C 1
ATOM 1971 O O . GLN A 1 247 ? 17.012 0.297 -13.169 1.00 91.31 247 GLN A O 1
ATOM 1976 N N . THR A 1 248 ? 17.405 -0.113 -11.007 1.00 90.88 248 THR A N 1
ATOM 1977 C CA . THR A 1 248 ? 18.767 -0.629 -11.198 1.00 90.88 248 THR A CA 1
ATOM 1978 C C . THR A 1 248 ? 18.758 -1.911 -12.028 1.00 90.88 248 THR A C 1
ATOM 1980 O O . THR A 1 248 ? 19.585 -2.074 -12.925 1.00 90.88 248 THR A O 1
ATOM 1983 N N . TYR A 1 249 ? 17.805 -2.812 -11.772 1.00 91.38 249 TYR A N 1
ATOM 1984 C CA . TYR A 1 249 ? 17.645 -4.027 -12.563 1.00 91.38 249 TYR A CA 1
ATOM 1985 C C . TYR A 1 249 ? 17.342 -3.701 -14.029 1.00 91.38 249 TYR A C 1
ATOM 1987 O O . TYR A 1 249 ? 17.999 -4.238 -14.922 1.00 91.38 249 TYR A O 1
ATOM 1995 N N . LEU A 1 250 ? 16.402 -2.789 -14.284 1.00 91.00 250 LEU A N 1
ATOM 1996 C CA . LEU A 1 250 ? 16.044 -2.349 -15.632 1.00 91.00 250 LEU A CA 1
ATOM 1997 C C . LEU A 1 250 ? 17.216 -1.641 -16.327 1.00 91.00 250 LEU A C 1
ATOM 1999 O O . LEU A 1 250 ? 17.581 -2.004 -17.444 1.00 91.00 250 LEU A O 1
ATOM 2003 N N . ASP A 1 251 ? 17.867 -0.696 -15.648 1.00 89.31 251 ASP A N 1
ATOM 2004 C CA . ASP A 1 251 ? 18.987 0.084 -16.184 1.00 89.31 251 ASP A CA 1
ATOM 2005 C C . ASP A 1 251 ? 20.223 -0.778 -16.483 1.00 89.31 251 ASP A C 1
ATOM 2007 O O . ASP A 1 251 ? 21.017 -0.432 -17.363 1.00 89.31 251 ASP A O 1
ATOM 2011 N N . SER A 1 252 ? 20.369 -1.934 -15.826 1.00 88.44 252 SER A N 1
ATOM 2012 C CA . SER A 1 252 ? 21.483 -2.855 -16.077 1.00 88.44 252 SER A CA 1
ATOM 2013 C C . SER A 1 252 ? 21.511 -3.436 -17.498 1.00 88.44 252 SER A C 1
ATOM 2015 O O . SER A 1 252 ? 22.520 -4.016 -17.891 1.00 88.44 252 SER A O 1
ATOM 2017 N N . ILE A 1 253 ? 20.449 -3.270 -18.300 1.00 87.94 253 ILE A N 1
ATOM 2018 C CA . ILE A 1 253 ? 20.498 -3.583 -19.738 1.00 87.94 253 ILE A CA 1
ATOM 2019 C C . ILE A 1 253 ? 21.450 -2.657 -20.507 1.00 87.94 253 ILE A C 1
ATOM 2021 O O . ILE A 1 253 ? 22.081 -3.072 -21.479 1.00 87.94 253 ILE A O 1
ATOM 2025 N N . TYR A 1 254 ? 21.572 -1.409 -20.055 1.00 87.88 254 TYR A N 1
ATOM 2026 C CA . TYR A 1 254 ? 22.462 -0.404 -20.628 1.00 87.88 254 TYR A CA 1
ATOM 2027 C C . TYR A 1 254 ? 23.831 -0.418 -19.955 1.00 87.88 254 TYR A C 1
ATOM 2029 O O . TYR A 1 254 ? 24.852 -0.217 -20.613 1.00 87.88 254 TYR A O 1
ATOM 2037 N N . SER A 1 255 ? 23.841 -0.664 -18.645 1.00 82.75 255 SER A N 1
ATOM 2038 C CA . SER A 1 255 ? 25.024 -0.541 -17.798 1.00 82.75 255 SER A CA 1
ATOM 2039 C C . SER A 1 255 ? 25.101 -1.737 -16.832 1.00 82.75 255 SER A C 1
ATOM 2041 O O . SER A 1 255 ? 24.715 -1.601 -15.668 1.00 82.75 255 SER A O 1
ATOM 2043 N N . PRO A 1 256 ? 25.522 -2.932 -17.294 1.00 72.56 256 PRO A N 1
ATOM 2044 C CA . PRO A 1 256 ? 25.556 -4.119 -16.446 1.00 72.56 256 PRO A CA 1
ATOM 2045 C C . PRO A 1 256 ? 26.480 -3.904 -15.246 1.00 72.56 256 PRO A C 1
ATOM 2047 O O . PRO A 1 256 ? 27.605 -3.434 -15.380 1.00 72.56 256 PRO A O 1
ATOM 2050 N N . SER A 1 257 ? 25.986 -4.235 -14.053 1.00 60.19 257 SER A N 1
ATOM 2051 C CA . SER A 1 257 ? 26.682 -3.975 -12.785 1.00 60.19 257 SER A CA 1
ATOM 2052 C C . SER A 1 257 ? 27.853 -4.932 -12.522 1.00 60.19 257 SER A C 1
ATOM 2054 O O . SER A 1 257 ? 28.670 -4.666 -11.646 1.00 60.19 257 SER A O 1
ATOM 2056 N N . ASN A 1 258 ? 27.938 -6.039 -13.267 1.00 55.31 258 ASN A N 1
ATOM 2057 C CA . ASN A 1 258 ? 29.002 -7.028 -13.139 1.00 55.31 258 ASN A CA 1
ATOM 2058 C C . ASN A 1 258 ? 30.076 -6.777 -14.203 1.00 55.31 258 ASN A C 1
ATOM 2060 O O . ASN A 1 258 ? 29.957 -7.230 -15.338 1.00 55.31 258 ASN A O 1
ATOM 2064 N N . GLU A 1 259 ? 31.152 -6.099 -13.801 1.00 49.38 259 GLU A N 1
ATOM 2065 C CA . GLU A 1 259 ? 32.356 -5.844 -14.613 1.00 49.38 259 GLU A CA 1
ATOM 2066 C C . GLU A 1 259 ? 33.086 -7.129 -15.075 1.00 49.38 259 GLU A C 1
ATOM 2068 O O . GLU A 1 259 ? 34.037 -7.060 -15.851 1.00 49.38 259 GLU A O 1
ATOM 2073 N N . GLU A 1 260 ? 32.664 -8.312 -14.611 1.00 46.72 260 GLU A N 1
ATOM 2074 C CA . GLU A 1 260 ? 33.304 -9.599 -14.917 1.00 46.72 260 GLU A CA 1
ATOM 2075 C C . GLU A 1 260 ? 32.930 -10.179 -16.295 1.00 46.72 260 GLU A C 1
ATOM 2077 O O . GLU A 1 260 ? 33.619 -11.077 -16.786 1.00 46.72 260 GLU A O 1
ATOM 2082 N N . GLU A 1 261 ? 31.909 -9.645 -16.977 1.00 47.34 261 GLU A N 1
ATOM 2083 C CA . GLU A 1 261 ? 31.688 -9.931 -18.401 1.00 47.34 261 GLU A CA 1
ATOM 2084 C C . GLU A 1 261 ? 32.627 -9.072 -19.258 1.00 47.34 261 GLU A C 1
ATOM 2086 O O . GLU A 1 261 ? 32.248 -8.053 -19.837 1.00 47.34 261 GLU A O 1
ATOM 2091 N N . TYR A 1 262 ? 33.890 -9.498 -19.339 1.00 38.97 262 TYR A N 1
ATOM 2092 C CA . TYR A 1 262 ? 34.880 -8.946 -20.263 1.00 38.97 262 TYR A CA 1
ATOM 2093 C C . TYR A 1 262 ? 34.300 -8.862 -21.689 1.00 38.97 262 TYR A C 1
ATOM 2095 O O . TYR A 1 262 ? 34.237 -9.865 -22.400 1.00 38.97 262 TYR A O 1
ATOM 2103 N N . GLY A 1 263 ? 33.907 -7.656 -22.116 1.00 51.97 263 GLY A N 1
ATOM 2104 C CA . GLY A 1 263 ? 33.464 -7.365 -23.484 1.00 51.97 263 GLY A CA 1
ATOM 2105 C C . GLY A 1 263 ? 32.066 -6.758 -23.644 1.00 51.97 263 GLY A C 1
ATOM 2106 O O . GLY A 1 263 ? 31.671 -6.519 -24.783 1.00 51.97 263 GLY A O 1
ATOM 2107 N N . VAL A 1 264 ? 31.318 -6.492 -22.566 1.00 58.81 264 VAL A N 1
ATOM 2108 C CA . VAL A 1 264 ? 30.030 -5.782 -22.664 1.00 58.81 264 VAL A CA 1
ATOM 2109 C C . VAL A 1 264 ? 30.233 -4.292 -22.391 1.00 58.81 264 VAL A C 1
ATOM 2111 O O . VAL A 1 264 ? 30.448 -3.891 -21.254 1.00 58.81 264 VAL A O 1
ATOM 2114 N N . ASP A 1 265 ? 30.153 -3.464 -23.437 1.00 66.44 265 ASP A N 1
ATOM 2115 C CA . ASP A 1 265 ? 30.302 -2.008 -23.309 1.00 66.44 265 ASP A CA 1
ATOM 2116 C C . ASP A 1 265 ? 29.226 -1.421 -22.379 1.00 66.44 265 ASP A C 1
ATOM 2118 O O . ASP A 1 265 ? 28.024 -1.590 -22.622 1.00 66.44 265 ASP A O 1
ATOM 2122 N N . THR A 1 266 ? 29.654 -0.741 -21.316 1.00 82.19 266 THR A N 1
ATOM 2123 C CA . THR A 1 266 ? 28.783 0.012 -20.406 1.00 82.19 266 THR A CA 1
ATOM 2124 C C . THR A 1 266 ? 28.410 1.339 -21.049 1.00 82.19 266 THR A C 1
ATOM 2126 O O . THR A 1 266 ? 29.290 2.162 -21.295 1.00 82.19 266 THR A O 1
ATOM 2129 N N . LEU A 1 267 ? 27.115 1.566 -21.268 1.00 86.88 267 LEU A N 1
ATOM 2130 C CA . LEU A 1 267 ? 26.619 2.804 -21.863 1.00 86.88 267 LEU A CA 1
ATOM 2131 C C . LEU A 1 267 ? 26.331 3.861 -20.790 1.00 86.88 267 LEU A C 1
ATOM 2133 O O . LEU A 1 267 ? 25.706 3.570 -19.764 1.00 86.88 267 LEU A O 1
ATOM 2137 N N . GLN A 1 268 ? 26.780 5.086 -21.037 1.00 88.00 268 GLN A N 1
ATOM 2138 C CA . GLN A 1 268 ? 26.481 6.298 -20.283 1.00 88.00 268 GLN A CA 1
ATOM 2139 C C . GLN A 1 268 ? 25.205 6.963 -20.804 1.00 88.00 268 GLN A C 1
ATOM 2141 O O . GLN A 1 268 ? 24.680 6.622 -21.860 1.00 88.00 268 GLN A O 1
ATOM 2146 N N . ASN A 1 269 ? 24.669 7.924 -20.052 1.00 88.94 269 ASN A N 1
ATOM 2147 C CA . ASN A 1 269 ? 23.416 8.579 -20.428 1.00 88.94 269 ASN A CA 1
ATOM 2148 C C . ASN A 1 269 ? 23.563 9.460 -21.679 1.00 88.94 269 ASN A C 1
ATOM 2150 O O . ASN A 1 269 ? 22.586 9.642 -22.400 1.00 88.94 269 ASN A O 1
ATOM 2154 N N . GLU A 1 270 ? 24.758 9.994 -21.931 1.00 91.62 270 GLU A N 1
ATOM 2155 C CA . GLU A 1 270 ? 25.079 10.847 -23.078 1.00 91.62 270 GLU A CA 1
ATOM 2156 C C . GLU A 1 270 ? 25.285 10.060 -24.380 1.00 91.62 270 GLU A C 1
ATOM 2158 O O . GLU A 1 270 ? 25.274 10.663 -25.457 1.00 91.62 270 GLU A O 1
ATOM 2163 N N . ASP A 1 271 ? 25.455 8.737 -24.293 1.00 92.12 271 ASP A N 1
ATOM 2164 C CA . ASP A 1 271 ? 25.675 7.884 -25.458 1.00 92.12 271 ASP A CA 1
ATOM 2165 C C . ASP A 1 271 ? 24.455 7.893 -26.383 1.00 92.12 271 ASP A C 1
ATOM 2167 O O . ASP A 1 271 ? 23.300 8.078 -25.970 1.00 92.12 271 ASP A O 1
ATOM 2171 N N . VAL A 1 272 ? 24.708 7.710 -27.679 1.00 92.31 272 VAL A N 1
ATOM 2172 C CA . VAL A 1 272 ? 23.655 7.776 -28.694 1.00 92.31 272 VAL A CA 1
ATOM 2173 C C . VAL A 1 272 ? 22.683 6.612 -28.529 1.00 92.31 272 VAL A C 1
ATOM 2175 O O . VAL A 1 272 ? 23.074 5.465 -28.323 1.00 92.31 272 VAL A O 1
ATOM 2178 N N . SER A 1 273 ? 21.387 6.885 -28.677 1.00 92.50 273 SER A N 1
ATOM 2179 C CA . SER A 1 273 ? 20.337 5.869 -28.520 1.00 92.50 273 SER A CA 1
ATOM 2180 C C . SER A 1 273 ? 20.549 4.635 -29.397 1.00 92.50 273 SER A C 1
ATOM 2182 O O . SER A 1 273 ? 20.210 3.542 -28.961 1.00 92.50 273 SER A O 1
ATOM 2184 N N . LEU A 1 274 ? 21.156 4.770 -30.584 1.00 91.62 274 LEU A N 1
ATOM 2185 C CA . LEU A 1 274 ? 21.519 3.637 -31.446 1.00 91.62 274 LEU A CA 1
ATOM 2186 C C . LEU A 1 274 ? 22.392 2.588 -30.735 1.00 91.62 274 LEU A C 1
ATOM 2188 O O . LEU A 1 274 ? 22.180 1.395 -30.945 1.00 91.62 274 LEU A O 1
ATOM 2192 N N . GLU A 1 275 ? 23.325 3.006 -29.876 1.00 89.00 275 GLU A N 1
ATOM 2193 C CA . GLU A 1 275 ? 24.141 2.089 -29.068 1.00 89.00 275 GLU A CA 1
ATOM 2194 C C . GLU A 1 275 ? 23.289 1.392 -28.000 1.00 89.00 275 GLU A C 1
ATOM 2196 O O . GLU A 1 275 ? 23.417 0.187 -27.787 1.00 89.00 275 GLU A O 1
ATOM 2201 N N . GLY A 1 276 ? 22.331 2.110 -27.406 1.00 89.62 276 GLY A N 1
ATOM 2202 C CA . GLY A 1 276 ? 21.324 1.526 -26.517 1.00 89.62 276 GLY A CA 1
ATOM 2203 C C . GLY A 1 276 ? 20.436 0.497 -27.220 1.00 89.62 276 GLY A C 1
ATOM 2204 O O . GLY A 1 276 ? 20.196 -0.584 -26.690 1.00 89.62 276 GLY A O 1
ATOM 2205 N N . LEU A 1 277 ? 19.994 0.782 -28.448 1.00 92.12 277 LEU A N 1
ATOM 2206 C CA . LEU A 1 277 ? 19.154 -0.125 -29.236 1.00 92.12 277 LEU A CA 1
ATOM 2207 C C . LEU A 1 277 ? 19.869 -1.437 -29.583 1.00 92.12 277 LEU A C 1
ATOM 2209 O O . LEU A 1 277 ? 19.226 -2.487 -29.668 1.00 92.12 277 LEU A O 1
ATOM 2213 N N . ALA A 1 278 ? 21.194 -1.406 -29.712 1.00 89.81 278 ALA A N 1
ATOM 2214 C CA . ALA A 1 278 ? 21.996 -2.604 -29.909 1.00 89.81 278 ALA A CA 1
ATOM 2215 C C . ALA A 1 278 ? 21.850 -3.608 -28.746 1.00 89.81 278 ALA A C 1
ATOM 2217 O O . ALA A 1 278 ? 21.828 -4.818 -28.982 1.00 89.81 278 ALA A O 1
ATOM 2218 N N . LYS A 1 279 ? 21.624 -3.130 -27.509 1.00 88.19 279 LYS A N 1
ATOM 2219 C CA . LYS A 1 279 ? 21.342 -3.982 -26.334 1.00 88.19 279 LYS A CA 1
ATOM 2220 C C . LYS A 1 279 ? 20.025 -4.754 -26.452 1.00 88.19 279 LYS A C 1
ATOM 2222 O O . LYS A 1 279 ? 19.877 -5.802 -25.839 1.00 88.19 279 LYS A O 1
ATOM 2227 N N . PHE A 1 280 ? 19.103 -4.304 -27.303 1.00 88.38 280 PHE A N 1
ATOM 2228 C CA . PHE A 1 280 ? 17.855 -5.008 -27.634 1.00 88.38 280 PHE A CA 1
ATOM 2229 C C . PHE A 1 280 ? 17.973 -5.899 -28.877 1.00 88.38 280 PHE A C 1
ATOM 2231 O O . PHE A 1 280 ? 16.968 -6.269 -29.493 1.00 88.38 280 PHE A O 1
ATOM 2238 N N . SER A 1 281 ? 19.198 -6.196 -29.308 1.00 88.19 281 SER A N 1
ATOM 2239 C CA . SER A 1 281 ? 19.479 -6.902 -30.555 1.00 88.19 281 SER A CA 1
ATOM 2240 C C . SER A 1 281 ? 18.951 -6.197 -31.818 1.00 88.19 281 SER A C 1
ATOM 2242 O O . SER A 1 281 ? 18.491 -6.846 -32.760 1.00 88.19 281 SER A O 1
ATOM 2244 N N . ILE A 1 282 ? 18.998 -4.861 -31.852 1.00 90.19 282 ILE A N 1
ATOM 2245 C CA . ILE A 1 282 ? 18.636 -4.042 -33.020 1.00 90.19 282 ILE A CA 1
ATOM 2246 C C . ILE A 1 282 ? 19.930 -3.530 -33.658 1.00 90.19 282 ILE A C 1
ATOM 2248 O O . ILE A 1 282 ? 20.507 -2.545 -33.210 1.00 90.19 282 ILE A O 1
ATOM 2252 N N . TRP A 1 283 ? 20.391 -4.198 -34.717 1.00 88.31 283 TRP A N 1
ATOM 2253 C CA . TRP A 1 283 ? 21.707 -3.922 -35.313 1.00 88.31 283 TRP A CA 1
ATOM 2254 C C . TRP A 1 283 ? 21.613 -3.496 -36.775 1.00 88.31 283 TRP A C 1
ATOM 2256 O O . TRP A 1 283 ? 22.377 -2.649 -37.241 1.00 88.31 283 TRP A O 1
ATOM 2266 N N . TYR A 1 284 ? 20.671 -4.071 -37.522 1.00 90.88 284 TYR A N 1
ATOM 2267 C CA . TYR A 1 284 ? 20.614 -3.921 -38.969 1.00 90.88 284 TYR A CA 1
ATOM 2268 C C . TYR A 1 284 ? 19.527 -2.935 -39.388 1.00 90.88 284 TYR A C 1
ATOM 2270 O O . TYR A 1 284 ? 18.486 -2.825 -38.748 1.00 90.88 284 TYR A O 1
ATOM 2278 N N . LEU A 1 285 ? 19.709 -2.274 -40.540 1.00 91.44 285 LEU A N 1
ATOM 2279 C CA . LEU A 1 285 ? 18.705 -1.373 -41.137 1.00 91.44 285 LEU A CA 1
ATOM 2280 C C . LEU A 1 285 ? 17.305 -2.003 -41.228 1.00 91.44 285 LEU A C 1
ATOM 2282 O O . LEU A 1 285 ? 16.302 -1.314 -41.043 1.00 91.44 285 LEU A O 1
ATOM 2286 N N . LYS A 1 286 ? 17.241 -3.321 -41.448 1.00 92.81 286 LYS A N 1
ATOM 2287 C CA . LYS A 1 286 ? 15.995 -4.091 -41.451 1.00 92.81 286 LYS A CA 1
ATOM 2288 C C . LYS A 1 286 ? 15.272 -4.049 -40.102 1.00 92.81 286 LYS A C 1
ATOM 2290 O O . LYS A 1 286 ? 14.049 -3.951 -40.090 1.00 92.81 286 LYS A O 1
ATOM 2295 N N . ASP A 1 287 ? 15.993 -4.085 -38.984 1.00 92.81 287 ASP A N 1
ATOM 2296 C CA . ASP A 1 287 ? 15.406 -4.014 -37.643 1.00 92.81 287 ASP A CA 1
ATOM 2297 C C . ASP A 1 287 ? 14.778 -2.639 -37.391 1.00 92.81 287 ASP A C 1
ATOM 2299 O O . ASP A 1 287 ? 13.616 -2.557 -36.996 1.00 92.81 287 ASP A O 1
ATOM 2303 N N . TYR A 1 288 ? 15.496 -1.558 -37.712 1.00 92.81 288 TYR A N 1
ATOM 2304 C CA . TYR A 1 288 ? 14.988 -0.186 -37.591 1.00 92.81 288 TYR A CA 1
ATOM 2305 C C . TYR A 1 288 ? 13.777 0.073 -38.497 1.00 92.81 288 TYR A C 1
ATOM 2307 O O . TYR A 1 288 ? 12.817 0.734 -38.094 1.00 92.81 288 TYR A O 1
ATOM 2315 N N . TRP A 1 289 ? 13.791 -0.476 -39.715 1.00 93.69 289 TRP A N 1
ATOM 2316 C CA . TRP A 1 289 ? 12.645 -0.424 -40.621 1.00 93.69 289 TRP A CA 1
ATOM 2317 C C . TRP A 1 289 ? 11.435 -1.181 -40.063 1.00 93.69 289 TRP A C 1
ATOM 2319 O O . TRP A 1 289 ? 10.344 -0.615 -40.013 1.00 93.69 289 TRP A O 1
ATOM 2329 N N . ASN A 1 290 ? 11.631 -2.402 -39.555 1.00 91.50 290 ASN A N 1
ATOM 2330 C CA . ASN A 1 290 ? 10.573 -3.198 -38.923 1.00 91.50 290 ASN A CA 1
ATOM 2331 C C . ASN A 1 290 ? 9.954 -2.501 -37.696 1.00 91.50 290 ASN A C 1
ATOM 2333 O O . ASN A 1 290 ? 8.773 -2.692 -37.409 1.00 91.50 290 ASN A O 1
ATOM 2337 N N . LEU A 1 291 ? 10.736 -1.689 -36.979 1.00 91.56 291 LEU A N 1
ATOM 2338 C CA . LEU A 1 291 ? 10.272 -0.863 -35.859 1.00 91.56 291 LEU A CA 1
ATOM 2339 C C . LEU A 1 291 ? 9.521 0.402 -36.304 1.00 91.56 291 LEU A C 1
ATOM 2341 O O . LEU A 1 291 ? 8.886 1.058 -35.484 1.00 91.56 291 LEU A O 1
ATOM 2345 N N . GLY A 1 292 ? 9.562 0.747 -37.594 1.00 91.12 292 GLY A N 1
ATOM 2346 C CA . GLY A 1 292 ? 8.905 1.930 -38.146 1.00 91.12 292 GLY A CA 1
ATOM 2347 C C . GLY A 1 292 ? 9.727 3.220 -38.064 1.00 91.12 292 GLY A C 1
ATOM 2348 O O . GLY A 1 292 ? 9.176 4.291 -38.309 1.00 91.12 292 GLY A O 1
ATOM 2349 N N . LEU A 1 293 ? 11.032 3.141 -37.774 1.00 92.06 293 LEU A N 1
ATOM 2350 C CA . LEU A 1 293 ? 11.936 4.304 -37.708 1.00 92.06 293 LEU A CA 1
ATOM 2351 C C . LEU A 1 293 ? 12.364 4.823 -39.088 1.00 92.06 293 LEU A C 1
ATOM 2353 O O . LEU A 1 293 ? 12.978 5.881 -39.189 1.00 92.06 293 LEU A O 1
ATOM 2357 N N . LEU A 1 294 ? 12.025 4.108 -40.162 1.00 92.06 294 LEU A N 1
ATOM 2358 C CA . LEU A 1 294 ? 12.265 4.506 -41.552 1.00 92.06 294 LEU A CA 1
ATOM 2359 C C . LEU A 1 294 ? 10.935 4.576 -42.326 1.00 92.06 294 LEU A C 1
ATOM 2361 O O . LEU A 1 294 ? 10.703 3.767 -43.223 1.00 92.06 294 LEU A O 1
ATOM 2365 N N . PRO A 1 295 ? 10.042 5.536 -42.012 1.00 88.50 295 PRO A N 1
ATOM 2366 C CA . PRO A 1 295 ? 8.673 5.568 -42.545 1.00 88.50 295 PRO A CA 1
ATOM 2367 C C . PRO A 1 295 ? 8.590 5.819 -44.059 1.00 88.50 295 PRO A C 1
ATOM 2369 O O . PRO A 1 295 ? 7.578 5.499 -44.675 1.00 88.50 295 PRO A O 1
ATOM 2372 N N . ASN A 1 296 ? 9.646 6.379 -44.655 1.00 87.69 296 ASN A N 1
ATOM 2373 C CA . ASN A 1 296 ? 9.726 6.681 -46.088 1.00 87.69 296 ASN A CA 1
ATOM 2374 C C . ASN A 1 296 ? 10.218 5.495 -46.935 1.00 87.69 296 ASN A C 1
ATOM 2376 O O . ASN A 1 296 ? 10.308 5.620 -48.153 1.00 87.69 296 ASN A O 1
ATOM 2380 N N . ILE A 1 297 ? 10.582 4.379 -46.299 1.00 90.12 297 ILE A N 1
ATOM 2381 C CA . ILE A 1 297 ? 11.040 3.162 -46.967 1.00 90.12 297 ILE A CA 1
ATOM 2382 C C . ILE A 1 297 ? 9.860 2.195 -47.084 1.00 90.12 297 ILE A C 1
ATOM 2384 O O . ILE A 1 297 ? 9.311 1.740 -46.079 1.00 90.12 297 ILE A O 1
ATOM 2388 N N . THR A 1 298 ? 9.456 1.904 -48.319 1.00 86.38 298 THR A N 1
ATOM 2389 C CA . THR A 1 298 ? 8.248 1.124 -48.621 1.00 86.38 298 THR A CA 1
ATOM 2390 C C . THR A 1 298 ? 8.467 -0.383 -48.618 1.00 86.38 298 THR A C 1
ATOM 2392 O O . THR A 1 298 ? 7.535 -1.123 -48.308 1.00 86.38 298 THR A O 1
ATOM 2395 N N . SER A 1 299 ? 9.677 -0.842 -48.941 1.00 88.38 299 SER A N 1
ATOM 2396 C CA . SER A 1 299 ? 10.018 -2.262 -49.041 1.00 88.38 299 SER A CA 1
ATOM 2397 C C . SER A 1 299 ? 11.381 -2.569 -48.413 1.00 88.38 299 SER A C 1
ATOM 2399 O O . SER A 1 299 ? 12.188 -1.669 -48.185 1.00 88.38 299 SER A O 1
ATOM 2401 N N . ALA A 1 300 ? 11.646 -3.841 -48.106 1.00 86.50 300 ALA A N 1
ATOM 2402 C CA . ALA A 1 300 ? 12.930 -4.245 -47.530 1.00 86.50 300 ALA A CA 1
ATOM 2403 C C . ALA A 1 300 ? 14.071 -4.126 -48.554 1.00 86.50 300 ALA A C 1
ATOM 2405 O O . ALA A 1 300 ? 15.219 -3.891 -48.183 1.00 86.50 300 ALA A O 1
ATOM 2406 N N . GLU A 1 301 ? 13.746 -4.269 -49.837 1.00 85.38 301 GLU A N 1
ATOM 2407 C CA . GLU A 1 301 ? 14.659 -4.121 -50.965 1.00 85.38 301 GLU A CA 1
ATOM 2408 C C . GLU A 1 301 ? 15.182 -2.684 -51.085 1.00 85.38 301 GLU A C 1
ATOM 2410 O O . GLU A 1 301 ? 16.326 -2.487 -51.475 1.00 85.38 301 GLU A O 1
ATOM 2415 N N . ASP A 1 302 ? 14.392 -1.691 -50.668 1.00 86.81 302 ASP A N 1
ATOM 2416 C CA . ASP A 1 302 ? 14.771 -0.273 -50.673 1.00 86.81 302 ASP A CA 1
ATOM 2417 C C . ASP A 1 302 ? 15.830 0.075 -49.601 1.00 86.81 302 ASP A C 1
ATOM 2419 O O . ASP A 1 302 ? 16.336 1.196 -49.572 1.00 86.81 302 ASP A O 1
ATOM 2423 N N . LEU A 1 303 ? 16.180 -0.854 -48.700 1.00 87.00 303 LEU A N 1
ATOM 2424 C CA . LEU A 1 303 ? 17.187 -0.632 -47.650 1.00 87.00 303 LEU A CA 1
ATOM 2425 C C . LEU A 1 303 ? 18.632 -0.713 -48.165 1.00 87.00 303 LEU A C 1
ATOM 2427 O O . LEU A 1 303 ? 19.557 -0.289 -47.468 1.00 87.00 303 LEU A O 1
ATOM 2431 N N . ASP A 1 304 ? 18.840 -1.232 -49.374 1.00 86.75 304 ASP A N 1
ATOM 2432 C CA . ASP A 1 304 ? 20.133 -1.237 -50.052 1.00 86.75 304 ASP A CA 1
ATOM 2433 C C . ASP A 1 304 ? 19.949 -0.944 -51.544 1.00 86.75 304 ASP A C 1
ATOM 2435 O O . ASP A 1 304 ? 18.944 -1.293 -52.155 1.00 86.75 304 ASP A O 1
ATOM 2439 N N . ARG A 1 305 ? 20.934 -0.296 -52.163 1.00 81.06 305 ARG A N 1
ATOM 2440 C CA . ARG A 1 305 ? 20.891 -0.044 -53.605 1.00 81.06 305 ARG A CA 1
ATOM 2441 C C . ARG A 1 305 ? 21.368 -1.275 -54.371 1.00 81.06 305 ARG A C 1
ATOM 2443 O O . ARG A 1 305 ? 22.281 -1.975 -53.935 1.00 81.06 305 ARG A O 1
ATOM 2450 N N . SER A 1 306 ? 20.777 -1.505 -55.546 1.00 77.88 306 SER A N 1
ATOM 2451 C CA . SER A 1 306 ? 21.134 -2.630 -56.417 1.00 77.88 306 SER A CA 1
ATOM 2452 C C . SER A 1 306 ? 22.615 -2.604 -56.800 1.00 77.88 306 SER A C 1
ATOM 2454 O O . SER A 1 306 ? 23.121 -1.604 -57.316 1.00 77.88 306 SER A O 1
ATOM 2456 N N . SER A 1 307 ? 23.287 -3.745 -56.627 1.00 78.06 307 SER A N 1
ATOM 2457 C CA . SER A 1 307 ? 24.685 -3.953 -57.023 1.00 78.06 307 SER A CA 1
ATOM 2458 C C . SER A 1 307 ? 24.910 -3.894 -58.536 1.00 78.06 307 SER A C 1
ATOM 2460 O O . SER A 1 307 ? 26.045 -3.769 -58.980 1.00 78.06 307 SER A O 1
ATOM 2462 N N . GLN A 1 308 ? 23.842 -3.972 -59.336 1.00 78.00 308 GLN A N 1
ATOM 2463 C CA . GLN A 1 308 ? 23.916 -3.858 -60.795 1.00 78.00 308 GLN A CA 1
ATOM 2464 C C . GLN A 1 308 ? 23.967 -2.402 -61.280 1.00 78.00 308 GLN A C 1
ATOM 2466 O O . GLN A 1 308 ? 24.306 -2.166 -62.436 1.00 78.00 308 GLN A O 1
ATOM 2471 N N . GLN A 1 309 ? 23.598 -1.436 -60.432 1.00 77.62 309 GLN A N 1
ATOM 2472 C CA . GLN A 1 309 ? 23.429 -0.030 -60.820 1.00 77.62 309 GLN A CA 1
ATOM 2473 C C . GLN A 1 309 ? 24.369 0.933 -60.088 1.00 77.62 309 GLN A C 1
ATOM 2475 O O . GLN A 1 309 ? 24.574 2.039 -60.578 1.00 77.62 309 GLN A O 1
ATOM 2480 N N . TYR A 1 310 ? 24.923 0.537 -58.939 1.00 83.44 310 TYR A N 1
ATOM 2481 C CA . TYR A 1 310 ? 25.703 1.417 -58.068 1.00 83.44 310 TYR A CA 1
ATOM 2482 C C . TYR A 1 310 ? 26.985 0.741 -57.590 1.00 83.44 310 TYR A C 1
ATOM 2484 O O . TYR A 1 310 ? 26.987 -0.446 -57.255 1.00 83.44 310 TYR A O 1
ATOM 2492 N N . GLU A 1 311 ? 28.064 1.519 -57.505 1.00 86.19 311 GLU A N 1
ATOM 2493 C CA . GLU A 1 311 ? 29.331 1.054 -56.941 1.00 86.19 311 GLU A CA 1
ATOM 2494 C C . GLU A 1 311 ? 29.231 0.872 -55.417 1.00 86.19 311 GLU A C 1
ATOM 2496 O O . GLU A 1 311 ? 28.429 1.520 -54.738 1.00 86.19 311 GLU A O 1
ATOM 2501 N N . GLU A 1 312 ? 30.087 0.021 -54.839 1.00 85.69 312 GLU A N 1
ATOM 2502 C CA . GLU A 1 312 ? 30.045 -0.286 -53.399 1.00 85.69 312 GLU A CA 1
ATOM 2503 C C . GLU A 1 312 ? 30.193 0.967 -52.520 1.00 85.69 312 GLU A C 1
ATOM 2505 O O . GLU A 1 312 ? 29.528 1.091 -51.493 1.00 85.69 312 GLU A O 1
ATOM 2510 N N . VAL A 1 313 ? 30.989 1.950 -52.953 1.00 87.69 313 VAL A N 1
ATOM 2511 C CA . VAL A 1 313 ? 31.160 3.228 -52.240 1.00 87.69 313 VAL A CA 1
ATOM 2512 C C . VAL A 1 313 ? 29.841 4.002 -52.147 1.00 87.69 313 VAL A C 1
ATOM 2514 O O . VAL A 1 313 ? 29.531 4.587 -51.107 1.00 87.69 313 VAL A O 1
ATOM 2517 N N . GLU A 1 314 ? 29.037 4.003 -53.209 1.00 85.88 314 GLU A N 1
ATOM 2518 C CA . GLU A 1 314 ? 27.741 4.685 -53.236 1.00 85.88 314 GLU A CA 1
ATOM 2519 C C . GLU A 1 314 ? 26.697 3.948 -52.393 1.00 85.88 314 GLU A C 1
ATOM 2521 O O . GLU A 1 314 ? 25.892 4.586 -51.710 1.00 85.88 314 GLU A O 1
ATOM 2526 N N . ARG A 1 315 ? 26.748 2.610 -52.378 1.00 85.56 315 ARG A N 1
ATOM 2527 C CA . ARG A 1 315 ? 25.908 1.766 -51.513 1.00 85.56 315 ARG A CA 1
ATOM 2528 C C . ARG A 1 315 ? 26.215 1.987 -50.034 1.00 85.56 315 ARG A C 1
ATOM 2530 O O . ARG A 1 315 ? 25.297 2.179 -49.239 1.00 85.56 315 ARG A O 1
ATOM 2537 N N . VAL A 1 316 ? 27.495 2.042 -49.660 1.00 87.69 316 VAL A N 1
ATOM 2538 C CA . VAL A 1 316 ? 27.924 2.359 -48.287 1.00 87.69 316 VAL A CA 1
ATOM 2539 C C . VAL A 1 316 ? 27.436 3.747 -47.868 1.00 87.69 316 VAL A C 1
ATOM 2541 O O . VAL A 1 316 ? 26.816 3.865 -46.812 1.00 87.69 316 VAL A O 1
ATOM 2544 N N . LYS A 1 317 ? 27.628 4.776 -48.707 1.00 89.12 317 LYS A N 1
ATOM 2545 C CA . LYS A 1 317 ? 27.126 6.137 -48.434 1.00 89.12 317 LYS A CA 1
ATOM 2546 C C . LYS A 1 317 ? 25.608 6.173 -48.264 1.00 89.12 317 LYS A C 1
ATOM 2548 O O . LYS A 1 317 ? 25.104 6.876 -47.392 1.00 89.12 317 LYS A O 1
ATOM 2553 N N . TYR A 1 318 ? 24.874 5.410 -49.074 1.00 90.56 318 TYR A N 1
ATOM 2554 C CA . TYR A 1 318 ? 23.423 5.303 -48.953 1.00 90.56 318 TYR A CA 1
ATOM 2555 C C . TYR A 1 318 ? 23.005 4.680 -47.614 1.00 90.56 318 TYR A C 1
ATOM 2557 O O . TYR A 1 318 ? 22.200 5.275 -46.897 1.00 90.56 318 TYR A O 1
ATOM 2565 N N . ARG A 1 319 ? 23.602 3.541 -47.236 1.00 89.19 319 ARG A N 1
ATOM 2566 C CA . ARG A 1 319 ? 23.334 2.873 -45.950 1.00 89.19 319 ARG A CA 1
ATOM 2567 C C . ARG A 1 319 ? 23.675 3.774 -44.760 1.00 89.19 319 ARG A C 1
ATOM 2569 O O . ARG A 1 319 ? 22.867 3.889 -43.844 1.00 89.19 319 ARG A O 1
ATOM 2576 N N . GLN A 1 320 ? 24.808 4.478 -44.801 1.00 90.00 320 GLN A N 1
ATOM 2577 C CA . GLN A 1 320 ? 25.167 5.483 -43.791 1.00 90.00 320 GLN A CA 1
ATOM 2578 C C . GLN A 1 320 ? 24.113 6.595 -43.699 1.00 90.00 320 GLN A C 1
ATOM 2580 O O . GLN A 1 320 ? 23.687 6.951 -42.604 1.00 90.00 320 GLN A O 1
ATOM 2585 N N . GLY A 1 321 ? 23.626 7.092 -44.840 1.00 92.25 321 GLY A N 1
ATOM 2586 C CA . GLY A 1 321 ? 22.544 8.074 -44.881 1.00 92.25 321 GLY A CA 1
ATOM 2587 C C . GLY A 1 321 ? 21.239 7.579 -44.251 1.00 92.25 321 GLY A C 1
ATOM 2588 O O . GLY A 1 321 ? 20.530 8.364 -43.622 1.00 92.25 321 GLY A O 1
ATOM 2589 N N . LEU A 1 322 ? 20.925 6.286 -44.373 1.00 92.50 322 LEU A N 1
ATOM 2590 C CA . LEU A 1 322 ? 19.777 5.686 -43.692 1.00 92.50 322 LEU A CA 1
ATOM 2591 C C . LEU A 1 322 ? 19.978 5.623 -42.173 1.00 92.50 322 LEU A C 1
ATOM 2593 O O . LEU A 1 322 ? 19.055 5.983 -41.450 1.00 92.50 322 LEU A O 1
ATOM 2597 N N . PHE A 1 323 ? 21.167 5.263 -41.683 1.00 91.88 323 PHE A N 1
ATOM 2598 C CA . PHE A 1 323 ? 21.466 5.291 -40.244 1.00 91.88 323 PHE A CA 1
ATOM 2599 C C . PHE A 1 323 ? 21.357 6.700 -39.645 1.00 91.88 323 PHE A C 1
ATOM 2601 O O . PHE A 1 323 ? 20.746 6.863 -38.592 1.00 91.88 323 PHE A O 1
ATOM 2608 N N . MET A 1 324 ? 21.852 7.733 -40.340 1.00 92.81 324 MET A N 1
ATOM 2609 C CA . MET A 1 324 ? 21.675 9.122 -39.887 1.00 92.81 324 MET A CA 1
ATOM 2610 C C . MET A 1 324 ? 20.191 9.498 -39.781 1.00 92.81 324 MET A C 1
ATOM 2612 O O . MET A 1 324 ? 19.778 10.112 -38.804 1.00 92.81 324 MET A O 1
ATOM 2616 N N . ARG A 1 325 ? 19.360 9.063 -40.739 1.00 93.62 325 ARG A N 1
ATOM 2617 C CA . ARG A 1 325 ? 17.905 9.287 -40.681 1.00 93.62 325 ARG A CA 1
ATOM 2618 C C . ARG A 1 325 ? 17.240 8.563 -39.514 1.00 93.62 325 ARG A C 1
ATOM 2620 O O . ARG A 1 325 ? 16.278 9.093 -38.966 1.00 93.62 325 ARG A O 1
ATOM 2627 N N . VAL A 1 326 ? 17.714 7.369 -39.151 1.00 94.31 326 VAL A N 1
ATOM 2628 C CA . VAL A 1 326 ? 17.235 6.678 -37.944 1.00 94.31 326 VAL A CA 1
ATOM 2629 C C . VAL A 1 326 ? 17.526 7.539 -36.718 1.00 94.31 326 VAL A C 1
ATOM 2631 O O . VAL A 1 326 ? 16.598 7.817 -35.964 1.00 94.31 326 VAL A O 1
ATOM 2634 N N . GLN A 1 327 ? 18.760 8.028 -36.559 1.00 93.62 327 GLN A N 1
ATOM 2635 C CA . GLN A 1 327 ? 19.123 8.908 -35.444 1.00 93.62 327 GLN A CA 1
ATOM 2636 C C . GLN A 1 327 ? 18.282 10.194 -35.426 1.00 93.62 327 GLN A C 1
ATOM 2638 O O . GLN A 1 327 ? 17.763 10.570 -34.379 1.00 93.62 327 GLN A O 1
ATOM 2643 N N . ASP A 1 328 ? 18.077 10.843 -36.576 1.00 94.56 328 ASP A N 1
ATOM 2644 C CA . ASP A 1 328 ? 17.227 12.036 -36.677 1.00 94.56 328 ASP A CA 1
ATOM 2645 C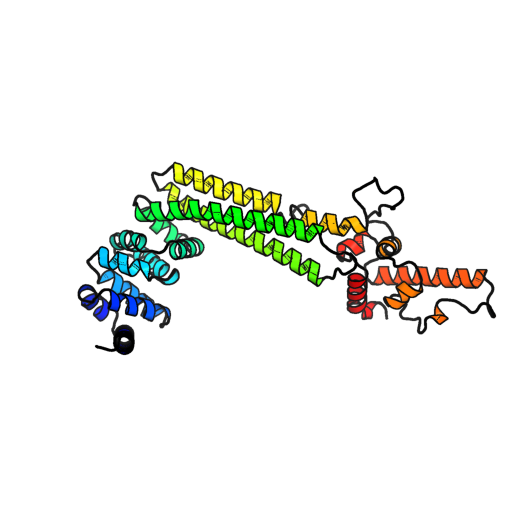 C . ASP A 1 328 ? 15.787 11.752 -36.230 1.00 94.56 328 ASP A C 1
ATOM 2647 O O . ASP A 1 328 ? 15.156 12.570 -35.560 1.00 94.56 328 ASP A O 1
ATOM 2651 N N . ASN A 1 329 ? 15.252 10.584 -36.588 1.00 94.88 329 ASN A N 1
ATOM 2652 C CA . ASN A 1 329 ? 13.910 10.174 -36.197 1.00 94.88 329 ASN A CA 1
ATOM 2653 C C . ASN A 1 329 ? 13.821 9.819 -34.706 1.00 94.88 329 ASN A C 1
ATOM 2655 O O . ASN A 1 329 ? 12.835 10.181 -34.070 1.00 94.88 329 ASN A O 1
ATOM 2659 N N . LEU A 1 330 ? 14.848 9.191 -34.127 1.00 94.69 330 LEU A N 1
ATOM 2660 C CA . LEU A 1 330 ? 14.944 8.963 -32.680 1.00 94.69 330 LEU A CA 1
ATOM 2661 C C . LEU A 1 330 ? 15.008 10.291 -31.908 1.00 94.69 330 LEU A C 1
ATOM 2663 O O . LEU A 1 330 ? 14.263 10.480 -30.947 1.00 94.69 330 LEU A O 1
ATOM 2667 N N . ASN A 1 331 ? 15.791 11.259 -32.393 1.00 94.62 331 ASN A N 1
ATOM 2668 C CA . ASN A 1 331 ? 15.845 12.612 -31.835 1.00 94.62 331 ASN A CA 1
ATOM 2669 C C . ASN A 1 331 ? 14.473 13.311 -31.894 1.00 94.62 331 ASN A C 1
ATOM 2671 O O . ASN A 1 331 ? 14.046 13.916 -30.913 1.00 94.62 331 ASN A O 1
ATOM 2675 N N . LYS A 1 332 ? 13.740 13.201 -33.015 1.00 94.44 332 LYS A N 1
ATOM 2676 C CA . LYS A 1 332 ? 12.373 13.751 -33.146 1.00 94.44 332 LYS A CA 1
ATOM 2677 C C . LYS A 1 332 ? 11.378 13.122 -32.173 1.00 94.44 332 LYS A C 1
ATOM 2679 O O . LYS A 1 332 ? 10.462 13.802 -31.723 1.00 94.44 332 LYS A O 1
ATOM 2684 N N . LEU A 1 333 ? 11.546 11.838 -31.867 1.00 94.00 333 LEU A N 1
ATOM 2685 C CA . LEU A 1 333 ? 10.745 11.111 -30.880 1.00 94.00 333 LEU A CA 1
ATOM 2686 C C . LEU A 1 333 ? 11.139 11.425 -29.426 1.00 94.00 333 LEU A C 1
ATOM 2688 O O . LEU A 1 333 ? 10.510 10.898 -28.506 1.00 94.00 333 LEU A O 1
ATOM 2692 N N . GLY A 1 334 ? 12.167 12.255 -29.217 1.00 94.00 334 GLY A N 1
ATOM 2693 C CA . GLY A 1 334 ? 12.679 12.604 -27.896 1.00 94.00 334 GLY A CA 1
ATOM 2694 C C . GLY A 1 334 ? 13.445 11.473 -27.212 1.00 94.00 334 GLY A C 1
ATOM 2695 O O . GLY A 1 334 ? 13.545 11.495 -25.995 1.00 94.00 334 GLY A O 1
ATOM 2696 N N . ILE A 1 335 ? 13.947 10.493 -27.972 1.00 95.81 335 ILE A N 1
ATOM 2697 C CA . ILE A 1 335 ? 14.715 9.335 -27.481 1.00 95.81 335 ILE A CA 1
ATOM 2698 C C . ILE A 1 335 ? 16.093 9.279 -28.148 1.00 95.81 335 ILE A C 1
ATOM 2700 O O . ILE A 1 335 ? 16.505 8.253 -28.679 1.00 95.81 335 ILE A O 1
ATOM 2704 N N . GLY A 1 336 ? 16.774 10.427 -28.207 1.00 94.19 336 GLY A N 1
ATOM 2705 C CA . GLY A 1 336 ? 18.021 10.599 -28.954 1.00 94.19 336 GLY A CA 1
ATOM 2706 C C . GLY A 1 336 ? 19.234 9.956 -28.288 1.00 94.19 336 GLY A C 1
ATOM 2707 O O . GLY A 1 336 ? 20.144 9.500 -28.988 1.00 94.19 336 GLY A O 1
ATOM 2708 N N . THR A 1 337 ? 19.208 9.861 -26.962 1.00 95.19 337 THR A N 1
ATOM 2709 C CA . THR A 1 337 ? 20.289 9.343 -26.114 1.00 95.19 337 THR A CA 1
ATOM 2710 C C . THR A 1 337 ? 19.842 8.144 -25.276 1.00 95.19 337 THR A C 1
ATOM 2712 O O . THR A 1 337 ? 18.646 7.872 -25.141 1.00 95.19 337 THR A O 1
ATOM 2715 N N . VAL A 1 338 ? 20.793 7.423 -24.680 1.00 93.25 338 VAL A N 1
ATOM 2716 C CA . VAL A 1 338 ? 20.507 6.361 -23.700 1.00 93.25 338 VAL A CA 1
ATOM 2717 C C . VAL A 1 338 ? 19.785 6.922 -22.470 1.00 93.25 338 VAL A C 1
ATOM 2719 O O . VAL A 1 338 ? 18.851 6.296 -21.969 1.00 93.25 338 VAL A O 1
ATOM 2722 N N . GLY A 1 339 ? 20.146 8.125 -22.014 1.00 92.06 339 GLY A N 1
ATOM 2723 C CA . GLY A 1 339 ? 19.442 8.812 -20.930 1.00 92.06 339 GLY A CA 1
ATOM 2724 C C . GLY A 1 339 ? 17.971 9.080 -21.261 1.00 92.06 339 GLY A C 1
ATOM 2725 O O . GLY A 1 339 ? 17.100 8.875 -20.414 1.00 92.06 339 GLY A O 1
ATOM 2726 N N . ASP A 1 340 ? 17.673 9.460 -22.505 1.00 94.00 340 ASP A N 1
ATOM 2727 C CA . ASP A 1 340 ? 16.293 9.648 -22.954 1.00 94.00 340 ASP A CA 1
ATOM 2728 C C . ASP A 1 340 ? 15.514 8.326 -23.017 1.00 94.00 340 ASP A C 1
ATOM 2730 O O . ASP A 1 340 ? 14.340 8.294 -22.652 1.00 94.00 340 ASP A O 1
ATOM 2734 N N . LEU A 1 341 ? 16.156 7.225 -23.434 1.00 93.75 341 LEU A N 1
ATOM 2735 C CA . LEU A 1 341 ? 15.539 5.894 -23.422 1.00 93.75 341 LEU A CA 1
ATOM 2736 C C . LEU A 1 341 ? 15.168 5.461 -21.996 1.00 93.75 341 LEU A C 1
ATOM 2738 O O . LEU A 1 341 ? 14.037 5.030 -21.773 1.00 93.75 341 LEU A O 1
ATOM 2742 N N . LYS A 1 342 ? 16.078 5.640 -21.027 1.00 91.81 342 LYS A N 1
ATOM 2743 C CA . LYS A 1 342 ? 15.812 5.381 -19.599 1.00 91.81 342 LYS A CA 1
ATOM 2744 C C . LYS A 1 342 ? 14.674 6.259 -19.077 1.00 91.81 342 LYS A C 1
ATOM 2746 O O . LYS A 1 342 ? 13.753 5.768 -18.432 1.00 91.81 342 LYS A O 1
ATOM 2751 N N . LYS A 1 343 ? 14.679 7.552 -19.417 1.00 90.81 343 LYS A N 1
ATOM 2752 C CA . LYS A 1 343 ? 13.621 8.499 -19.031 1.00 90.81 343 LYS A CA 1
ATOM 2753 C C . LYS A 1 343 ? 12.257 8.135 -19.622 1.00 90.81 343 LYS A C 1
ATOM 2755 O O . LYS A 1 343 ? 11.241 8.287 -18.951 1.00 90.81 343 LYS A O 1
ATOM 2760 N N . ALA A 1 344 ? 12.231 7.640 -20.856 1.00 91.25 344 ALA A N 1
ATOM 2761 C CA . ALA A 1 344 ? 11.035 7.104 -21.500 1.00 91.25 344 ALA A CA 1
ATOM 2762 C C . ALA A 1 344 ? 10.670 5.689 -21.012 1.00 91.25 344 ALA A C 1
ATOM 2764 O O . ALA A 1 344 ? 9.698 5.121 -21.503 1.00 91.25 344 ALA A O 1
ATOM 2765 N N . GLN A 1 345 ? 11.438 5.127 -20.070 1.00 91.81 345 GLN A N 1
ATOM 2766 C CA . GLN A 1 345 ? 11.306 3.773 -19.533 1.00 91.81 345 GLN A CA 1
ATOM 2767 C C . GLN A 1 345 ? 11.332 2.693 -20.615 1.00 91.81 345 GLN A C 1
ATOM 2769 O O . GLN A 1 345 ? 10.629 1.700 -20.521 1.00 91.81 345 GLN A O 1
ATOM 2774 N N . ILE A 1 346 ? 12.124 2.869 -21.670 1.00 93.75 346 ILE A N 1
ATOM 2775 C CA . ILE A 1 346 ? 12.258 1.869 -22.728 1.00 93.75 346 ILE A CA 1
ATOM 2776 C C . ILE A 1 346 ? 13.373 0.906 -22.325 1.00 93.75 346 ILE A C 1
ATOM 2778 O O . ILE A 1 346 ? 14.534 1.299 -22.291 1.00 93.75 346 ILE A O 1
ATOM 2782 N N . TYR A 1 347 ? 13.027 -0.352 -22.054 1.00 92.56 347 TYR A N 1
ATOM 2783 C CA . TYR A 1 347 ? 13.978 -1.390 -21.623 1.00 92.56 347 TYR A CA 1
ATOM 2784 C C . TYR A 1 347 ? 13.905 -2.675 -22.453 1.00 92.56 347 TYR A C 1
ATOM 2786 O O . TYR A 1 347 ? 14.607 -3.636 -22.164 1.00 92.56 347 TYR A O 1
ATOM 2794 N N . SER A 1 348 ? 13.076 -2.707 -23.495 1.00 92.62 348 SER A N 1
ATOM 2795 C CA . SER A 1 348 ? 12.969 -3.850 -24.398 1.00 92.62 348 SER A CA 1
ATOM 2796 C C . SER A 1 348 ? 12.614 -3.410 -25.816 1.00 92.62 348 SER A C 1
ATOM 2798 O O . SER A 1 348 ? 12.123 -2.300 -26.067 1.00 92.62 348 SER A O 1
ATOM 2800 N N . LYS A 1 349 ? 12.793 -4.329 -26.769 1.00 92.25 349 LYS A N 1
ATOM 2801 C CA . LYS A 1 349 ? 12.360 -4.138 -28.159 1.00 92.25 349 LYS A CA 1
ATOM 2802 C C . LYS A 1 349 ? 10.842 -3.960 -28.278 1.00 92.25 349 LYS A C 1
ATOM 2804 O O . LYS A 1 349 ? 10.389 -3.195 -29.134 1.00 92.25 349 LYS A O 1
ATOM 2809 N N . ASN A 1 350 ? 10.060 -4.647 -27.444 1.00 92.00 350 ASN A N 1
ATOM 2810 C CA . ASN A 1 350 ? 8.599 -4.544 -27.449 1.00 92.00 350 ASN A CA 1
ATOM 2811 C C . ASN A 1 350 ? 8.149 -3.157 -26.982 1.00 92.00 350 ASN A C 1
ATOM 2813 O O . ASN A 1 350 ? 7.372 -2.505 -27.679 1.00 92.00 350 ASN A O 1
ATOM 2817 N N . MET A 1 351 ? 8.734 -2.655 -25.895 1.00 93.94 351 MET A N 1
ATOM 2818 C CA . MET A 1 351 ? 8.457 -1.311 -25.379 1.00 93.94 351 MET A CA 1
ATOM 2819 C C . MET A 1 351 ? 8.824 -0.233 -26.396 1.00 93.94 351 MET A C 1
ATOM 2821 O O . MET A 1 351 ? 8.043 0.677 -26.661 1.00 93.94 351 MET A O 1
ATOM 2825 N N . LEU A 1 352 ? 9.977 -0.364 -27.054 1.00 94.12 352 LEU A N 1
ATOM 2826 C CA . LEU A 1 352 ? 10.365 0.557 -28.119 1.00 94.12 352 LEU A CA 1
ATOM 2827 C C . LEU A 1 352 ? 9.340 0.570 -29.264 1.00 94.12 352 LEU A C 1
ATOM 2829 O O . LEU A 1 352 ? 8.971 1.632 -29.768 1.00 94.12 352 LEU A O 1
ATOM 2833 N N . LYS A 1 353 ? 8.855 -0.606 -29.674 1.00 92.81 353 LYS A N 1
ATOM 2834 C CA . LYS A 1 353 ? 7.839 -0.735 -30.723 1.00 92.81 353 LYS A CA 1
ATOM 2835 C C . LYS A 1 353 ? 6.517 -0.080 -30.316 1.00 92.81 353 LYS A C 1
ATOM 2837 O O . LYS A 1 353 ? 5.902 0.597 -31.145 1.00 92.81 353 LYS A O 1
ATOM 2842 N N . GLU A 1 354 ? 6.083 -0.266 -29.073 1.00 92.88 354 GLU A N 1
ATOM 2843 C CA . GLU A 1 354 ? 4.897 0.388 -28.508 1.00 92.88 354 GLU A CA 1
ATOM 2844 C C . GLU A 1 354 ? 5.062 1.911 -28.498 1.00 92.88 354 GLU A C 1
ATOM 2846 O O . GLU A 1 354 ? 4.212 2.627 -29.037 1.00 92.88 354 GLU A O 1
ATOM 2851 N N . TYR A 1 355 ? 6.204 2.400 -28.007 1.00 94.88 355 TYR A N 1
ATOM 2852 C CA . TYR A 1 355 ? 6.530 3.823 -27.941 1.00 94.88 355 TYR A CA 1
ATOM 2853 C C . TYR A 1 355 ? 6.526 4.487 -29.326 1.00 94.88 355 TYR A C 1
ATOM 2855 O O . TYR A 1 355 ? 5.883 5.522 -29.531 1.00 94.88 355 TYR A O 1
ATOM 2863 N N . ILE A 1 356 ? 7.192 3.882 -30.317 1.00 93.88 356 ILE A N 1
ATOM 2864 C CA . ILE A 1 356 ? 7.215 4.396 -31.696 1.00 93.88 356 ILE A CA 1
ATOM 2865 C C . ILE A 1 356 ? 5.810 4.370 -32.306 1.00 93.88 356 ILE A C 1
ATOM 2867 O O . ILE A 1 356 ? 5.408 5.316 -32.987 1.00 93.88 356 ILE A O 1
ATOM 2871 N N . SER A 1 357 ? 5.040 3.307 -32.063 1.00 91.75 357 SER A N 1
ATOM 2872 C CA . SER A 1 357 ? 3.680 3.173 -32.595 1.00 91.75 357 SER A CA 1
ATOM 2873 C C . SER A 1 357 ? 2.749 4.257 -32.051 1.00 91.75 357 SER A C 1
ATOM 2875 O O . SER A 1 357 ? 2.003 4.860 -32.829 1.00 91.75 357 SER A O 1
ATOM 2877 N N . ALA A 1 358 ? 2.839 4.563 -30.754 1.00 91.00 358 ALA A N 1
ATOM 2878 C CA . ALA A 1 358 ? 2.088 5.642 -30.115 1.00 91.00 358 ALA A CA 1
ATOM 2879 C C . ALA A 1 358 ? 2.460 7.028 -30.680 1.00 91.00 358 ALA A C 1
ATOM 2881 O O . ALA A 1 358 ? 1.591 7.881 -30.873 1.00 91.00 358 ALA A O 1
ATOM 2882 N N . ASN A 1 359 ? 3.732 7.227 -31.039 1.00 91.62 359 ASN A N 1
ATOM 2883 C CA . ASN A 1 359 ? 4.274 8.506 -31.509 1.00 91.62 359 ASN A CA 1
ATOM 2884 C C . ASN A 1 359 ? 4.433 8.607 -33.038 1.00 91.62 359 ASN A C 1
ATOM 2886 O O . ASN A 1 359 ? 5.023 9.557 -33.554 1.00 91.62 359 ASN A O 1
ATOM 2890 N N . LYS A 1 360 ? 3.852 7.677 -33.805 1.00 85.31 360 LYS A N 1
ATOM 2891 C CA . LYS A 1 360 ? 4.040 7.566 -35.265 1.00 85.31 360 LYS A CA 1
ATOM 2892 C C . LYS A 1 360 ? 3.685 8.834 -36.054 1.00 85.31 360 LYS A C 1
ATOM 2894 O O . LYS A 1 360 ? 4.183 9.029 -37.160 1.00 85.31 360 LYS A O 1
ATOM 2899 N N . LYS A 1 361 ? 2.820 9.697 -35.510 1.00 86.31 361 LYS A N 1
ATOM 2900 C CA . LYS A 1 361 ? 2.450 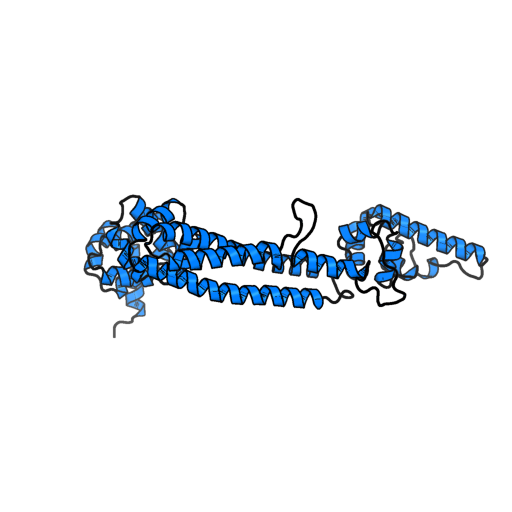10.987 -36.121 1.00 86.31 361 LYS A CA 1
ATOM 2901 C C . LYS A 1 361 ? 3.616 11.977 -36.186 1.00 86.31 361 LYS A C 1
ATOM 2903 O O . LYS A 1 361 ? 3.609 12.809 -37.076 1.00 86.31 361 LYS A O 1
ATOM 2908 N N . VAL A 1 362 ? 4.591 11.872 -35.282 1.00 85.44 362 VAL A N 1
ATOM 2909 C CA . VAL A 1 362 ? 5.768 12.759 -35.207 1.00 85.44 362 VAL A CA 1
ATOM 2910 C C . VAL A 1 362 ? 6.799 12.432 -36.298 1.00 85.44 362 VAL A C 1
ATOM 2912 O O . VAL A 1 362 ? 7.610 13.273 -36.676 1.00 85.44 362 VAL A O 1
ATOM 2915 N N . LEU A 1 363 ? 6.761 11.204 -36.823 1.00 80.88 363 LEU A N 1
ATOM 2916 C CA . LEU A 1 363 ? 7.688 10.710 -37.844 1.00 80.88 363 LEU A CA 1
ATOM 2917 C C . LEU A 1 363 ? 7.228 10.965 -39.289 1.00 80.88 363 LEU A C 1
ATOM 2919 O O . LEU A 1 363 ? 7.998 10.710 -40.217 1.00 80.88 363 LEU A O 1
ATOM 2923 N N . LYS A 1 364 ? 5.982 11.409 -39.480 1.00 71.50 364 LYS A N 1
ATOM 2924 C CA . LYS A 1 364 ? 5.427 11.821 -40.776 1.00 71.50 364 LYS A CA 1
ATOM 2925 C C . LYS A 1 364 ? 5.625 13.315 -40.960 1.00 71.50 364 LYS A C 1
ATOM 2927 O O . LYS A 1 364 ? 5.956 13.704 -42.099 1.00 71.50 364 LYS A O 1
#

Sequence (364 aa):
MLDFSTMNEETQIFFNKSTSEQLKKMVSSMPPEQIKIGIIALQNGNIQESTSKLIAIIQGIENNSQIENIGRYLSDNQFLILLEAAFNDNISSEKLSPLLVGLPYQTFYEVLKKATSDDIEIFKTEGLLEPLQHHLYLFANECKDLLNSYQREITDLEIQIEQIDRDTLTFQDIEDLKNAIIAVSDLYKNIIEATDKALAITWNTTRIDLIEKLTIIKETSQYQLVKAIGFNESPEGLSTGLFAKLQTYLDSIYSPSNEEEYGVDTLQNEDVSLEGLAKFSIWYLKDYWNLGLLPNITSAEDLDRSSQQYEEVERVKYRQGLFMRVQDNLNKLGIGTVGDLKKAQIYSKNMLKEYISANKKVLK